Protein AF-0000000072573980 (afdb_homodimer)

Secondary structure (DSSP, 8-state):
--PPPEEEEE-STT-EEEEETTEEEEE-PPTTTS---S--HHHHHHHHHHHHHHHHHHHHHHHTT--EEEEEEEEEE-TTS-EEEEEEEEES--HHHHHHHHHHTT-SHHHHHHTS---EEEEE-----------/--PPPEEEEE-STT-EEEEETTEEEEE-PPTTTS--SS--HHHHHHHHHHHHHHHHHHHHHHHTT--EEEEEEEEEE-TTS-EEEEEEEEES--HHHHHHHHHHTT-SHHHHHHTS---EEEEE-----------

Organism: Streptomyces coelicolor (strain ATCC BAA-471 / A3(2) / M145) (NCBI:txid100226)

pLDDT: mean 91.99, std 15.95, range [23.5, 98.88]

InterPro domains:
  IPR003718 OsmC/Ohr conserved domain [PF02566] (34-120)
  IPR015946 K homology domain-like, alpha/beta [G3DSA:3.30.300.20] (3-125)
  IPR036102 OsmC/Ohr superfamily [SSF82784] (4-122)

Foldseek 3Di:
DDFADKDWDDDPQAWIWIDGPPDIDIEFDPPPNTPPPHHHPVVVLQVVLQVQLQVQLVVVCVVVVPFWPDKDWDWDQDDVRDIDIDIDTDGPGDPVSVVVSVVSSCPGPSNVCVVDDDDDDDDDDDPPPPPPPPD/DDFADKDWDDDPQAWIWIDGPPDIDIEFDPPPNTPPPDHHPVVVLQVVLQVQLQVQLVVVCVVVVPFWPDKDWDWDQDDVRDIDIDIDTDGPGDPVSVVVSVVSSCPGPSNVCVVDDDDDDDDDDDPPPPPPPPD

Solvent-accessible surface area (backbone atoms only — not comparable to full-atom values): 14284 Å² total; per-residue (Å²): 129,91,65,62,60,28,37,31,39,72,52,71,86,41,30,28,44,36,40,44,84,92,34,74,51,51,34,12,35,53,72,87,79,19,81,48,77,23,47,34,36,68,39,29,38,37,45,12,37,32,44,29,23,53,37,38,27,50,51,52,31,57,77,68,67,49,56,69,72,43,58,40,29,37,21,32,76,47,96,84,70,28,35,38,34,35,40,25,79,39,55,86,58,50,73,68,55,50,52,53,39,55,54,35,46,70,60,19,72,51,48,51,49,36,52,30,64,46,52,73,46,80,39,76,40,69,70,74,67,74,74,75,72,80,125,129,92,66,61,59,27,38,31,39,73,53,70,87,41,29,28,44,36,39,44,84,92,36,74,51,52,34,12,34,53,72,86,77,19,79,48,79,22,47,33,36,66,40,30,38,37,46,13,38,32,43,30,23,53,39,38,27,51,51,52,31,58,75,68,67,49,56,69,72,44,57,40,29,37,23,31,74,47,96,84,71,28,35,40,33,34,40,27,79,39,56,85,59,50,72,69,56,51,52,52,38,54,54,35,46,70,60,20,70,50,48,51,48,36,52,30,63,46,52,71,45,81,40,77,39,70,68,74,65,75,74,76,72,82,126

Nearest PDB structures (foldseek):
  2pn2-assembly1_A-2  TM=8.406E-01  e=1.452E-06  Psychrobacter arcticus 273-4
  1ml8-assembly1_A-2  TM=8.737E-01  e=2.602E-05  Escherichia coli
  2d7v-assembly1_B  TM=6.957E-01  e=1.693E-05  Vibrio cholerae O1 biovar El Tor str. N16961
  2onf-assembly1_B  TM=6.536E-01  e=1.914E-05  Thermoplasma acidophilum
  2pn2-assembly1_A-2  TM=8.408E-01  e=1.953E-06  Psychrobacter arcticus 273-4

Structure (mmCIF, N/CA/C/O backbone):
data_AF-0000000072573980-model_v1
#
loop_
_entity.id
_entity.type
_entity.pdbx_description
1 polymer 'OsmC family protein'
#
loop_
_atom_site.group_PDB
_atom_site.id
_atom_site.type_symbol
_atom_site.label_atom_id
_atom_site.label_alt_id
_atom_site.label_comp_id
_atom_site.label_asym_id
_atom_site.label_entity_id
_atom_site.label_seq_id
_atom_site.pdbx_PDB_ins_code
_atom_site.Cartn_x
_atom_site.Cartn_y
_atom_site.Cartn_z
_atom_site.occupancy
_atom_site.B_iso_or_equiv
_atom_site.auth_seq_id
_atom_site.auth_comp_id
_atom_site.auth_asym_id
_atom_site.auth_atom_id
_atom_site.pdbx_PDB_model_num
ATOM 1 N N . MET A 1 1 ? 6.5 0.725 14.859 1 50.34 1 MET A N 1
ATOM 2 C CA . MET A 1 1 ? 5.156 0.431 14.367 1 50.34 1 MET A CA 1
ATOM 3 C C . MET A 1 1 ? 5.023 -1.042 14 1 50.34 1 MET A C 1
ATOM 5 O O . MET A 1 1 ? 5.688 -1.518 13.078 1 50.34 1 MET A O 1
ATOM 9 N N . THR A 1 2 ? 4.746 -1.79 15.047 1 65.5 2 THR A N 1
ATOM 10 C CA . THR A 1 2 ? 4.664 -3.236 14.875 1 65.5 2 THR A CA 1
ATOM 11 C C . THR A 1 2 ? 3.625 -3.594 13.812 1 65.5 2 THR A C 1
ATOM 13 O O . THR A 1 2 ? 2.484 -3.133 13.875 1 65.5 2 THR A O 1
ATOM 16 N N . THR A 1 3 ? 4.078 -3.848 12.602 1 85 3 THR A N 1
ATOM 17 C CA . THR A 1 3 ? 3.186 -4.266 11.531 1 85 3 THR A CA 1
ATOM 18 C C . THR A 1 3 ? 2.934 -5.77 11.594 1 85 3 THR A C 1
ATOM 20 O O . THR A 1 3 ? 3.83 -6.543 11.938 1 85 3 THR A O 1
ATOM 23 N N . ARG A 1 4 ? 1.693 -6.102 11.531 1 94.62 4 ARG A N 1
ATOM 24 C CA . ARG A 1 4 ? 1.299 -7.504 11.516 1 94.62 4 ARG A CA 1
ATOM 25 C C . ARG A 1 4 ? 1.639 -8.156 10.18 1 94.62 4 ARG A C 1
ATOM 27 O O . ARG A 1 4 ? 1.854 -7.461 9.18 1 94.62 4 ARG A O 1
ATOM 34 N N . ILE A 1 5 ? 1.691 -9.531 10.242 1 97.5 5 ILE A N 1
ATOM 35 C CA . ILE A 1 5 ? 1.801 -10.289 8.992 1 97.5 5 ILE A CA 1
ATOM 36 C C . ILE A 1 5 ? 0.515 -10.141 8.188 1 97.5 5 ILE A C 1
ATOM 38 O O . ILE A 1 5 ? -0.584 -10.18 8.742 1 97.5 5 ILE A O 1
ATOM 42 N N . VAL A 1 6 ? 0.655 -9.953 6.914 1 98.69 6 VAL A N 1
ATOM 43 C CA . VAL A 1 6 ? -0.471 -9.867 5.988 1 98.69 6 VAL A CA 1
ATOM 44 C C . VAL A 1 6 ? -0.57 -11.148 5.168 1 98.69 6 VAL A C 1
ATOM 46 O O . VAL A 1 6 ? 0.409 -11.578 4.555 1 98.69 6 VAL A O 1
ATOM 49 N N . THR A 1 7 ? -1.782 -11.75 5.176 1 98.75 7 THR A N 1
ATOM 50 C CA . THR A 1 7 ? -1.976 -12.953 4.383 1 98.75 7 THR A CA 1
ATOM 51 C C . THR A 1 7 ? -2.975 -12.711 3.256 1 98.75 7 THR A C 1
ATOM 53 O O . THR A 1 7 ? -3.973 -12.008 3.447 1 98.75 7 THR A O 1
ATOM 56 N N . VAL A 1 8 ? -2.666 -13.273 2.123 1 98.62 8 VAL A N 1
ATOM 57 C CA . VAL A 1 8 ? -3.49 -13.086 0.934 1 98.62 8 VAL A CA 1
ATOM 58 C C . VAL A 1 8 ? -3.938 -14.438 0.394 1 98.62 8 VAL A C 1
ATOM 60 O O . VAL A 1 8 ? -3.104 -15.289 0.07 1 98.62 8 VAL A O 1
ATOM 63 N N . ALA A 1 9 ? -5.195 -14.609 0.297 1 97.44 9 ALA A N 1
ATOM 64 C CA . ALA A 1 9 ? -5.777 -15.82 -0.289 1 97.44 9 ALA A CA 1
ATOM 65 C C . ALA A 1 9 ? -6.418 -15.516 -1.641 1 97.44 9 ALA A C 1
ATOM 67 O O . ALA A 1 9 ? -6.934 -14.414 -1.86 1 97.44 9 ALA A O 1
ATOM 68 N N . GLU A 1 10 ? -6.41 -16.531 -2.428 1 95.06 10 GLU A N 1
ATOM 69 C CA . GLU A 1 10 ? -7.008 -16.375 -3.75 1 95.06 10 GLU A CA 1
ATOM 70 C C . GLU A 1 10 ? -8.523 -16.484 -3.689 1 95.06 10 GLU A C 1
ATOM 72 O O . GLU A 1 10 ? -9.07 -17.203 -2.85 1 95.06 10 GLU A O 1
ATOM 77 N N . GLY A 1 11 ? -9.148 -15.664 -4.508 1 92.06 11 GLY A N 1
ATOM 78 C CA . GLY A 1 11 ? -10.562 -15.812 -4.812 1 92.06 11 GLY A CA 1
ATOM 79 C C . GLY A 1 11 ? -10.82 -16.219 -6.254 1 92.06 11 GLY A C 1
ATOM 80 O O . GLY A 1 11 ? -10.07 -17 -6.832 1 92.06 11 GLY A O 1
ATOM 81 N N . VAL A 1 12 ? -11.977 -15.695 -6.688 1 91.31 12 VAL A N 1
ATOM 82 C CA . VAL A 1 12 ? -12.305 -15.969 -8.078 1 91.31 12 VAL A CA 1
ATOM 83 C C . VAL A 1 12 ? -11.531 -15.016 -8.992 1 91.31 12 VAL A C 1
ATOM 85 O O . VAL A 1 12 ? -11.414 -13.82 -8.695 1 91.31 12 VAL A O 1
ATOM 88 N N . ARG A 1 13 ? -10.938 -15.523 -10.133 1 93.31 13 ARG A N 1
ATOM 89 C CA . ARG A 1 13 ? -10.117 -14.75 -11.062 1 93.31 13 ARG A CA 1
ATOM 90 C C . ARG A 1 13 ? -8.969 -14.062 -10.328 1 93.31 13 ARG A C 1
ATOM 92 O O . ARG A 1 13 ? -8.102 -14.727 -9.75 1 93.31 13 ARG A O 1
ATOM 99 N N . LEU A 1 14 ? -9.031 -12.789 -10.25 1 97.25 14 LEU A N 1
ATOM 100 C CA . LEU A 1 14 ? -7.902 -12.094 -9.633 1 97.25 14 LEU A CA 1
ATOM 101 C C . LEU A 1 14 ? -8.312 -11.453 -8.312 1 97.25 14 LEU A C 1
ATOM 103 O O . LEU A 1 14 ? -7.543 -10.688 -7.727 1 97.25 14 LEU A O 1
ATOM 107 N N . THR A 1 15 ? -9.523 -11.812 -7.844 1 98.06 15 THR A N 1
ATOM 108 C CA . THR A 1 15 ? -9.938 -11.328 -6.535 1 98.06 15 THR A CA 1
ATOM 109 C C . THR A 1 15 ? -9.078 -11.938 -5.43 1 98.06 15 THR A C 1
ATOM 111 O O . THR A 1 15 ? -8.781 -13.141 -5.461 1 98.06 15 THR A O 1
ATOM 114 N N . ARG A 1 16 ? -8.656 -11.117 -4.512 1 98.69 16 ARG A N 1
ATOM 115 C CA . ARG A 1 16 ? -7.836 -11.586 -3.398 1 98.69 16 ARG A CA 1
ATOM 116 C C . ARG A 1 16 ? -8.43 -11.156 -2.062 1 98.69 16 ARG A C 1
ATOM 118 O O . ARG A 1 16 ? -8.875 -10.016 -1.914 1 98.69 16 ARG A O 1
ATOM 125 N N . SER A 1 17 ? -8.477 -12.062 -1.139 1 98.69 17 SER A N 1
ATOM 126 C CA . SER A 1 17 ? -8.852 -11.789 0.244 1 98.69 17 SER A CA 1
ATOM 127 C C . SER A 1 17 ? -7.621 -11.547 1.11 1 98.69 17 SER A C 1
ATOM 129 O O . SER A 1 17 ? -6.73 -12.391 1.188 1 98.69 17 SER A O 1
ATOM 131 N N . VAL A 1 18 ? -7.594 -10.391 1.765 1 98.88 18 VAL A N 1
ATOM 132 C CA . VAL A 1 18 ? -6.438 -9.977 2.551 1 98.88 18 VAL A CA 1
ATOM 133 C C . VAL A 1 18 ? -6.801 -9.945 4.031 1 98.88 18 VAL A C 1
ATOM 135 O O . VAL A 1 18 ? -7.805 -9.336 4.422 1 98.88 18 VAL A O 1
ATOM 138 N N . SER A 1 19 ? -6.008 -10.602 4.828 1 98.75 19 SER A N 1
ATOM 139 C CA . SER A 1 19 ? -6.207 -10.625 6.273 1 98.75 19 SER A CA 1
ATOM 140 C C . SER A 1 19 ? -5.027 -9.984 7.004 1 98.75 19 SER A C 1
ATOM 142 O O . SER A 1 19 ? -3.873 -10.32 6.742 1 98.75 19 SER A O 1
ATOM 144 N N . ILE A 1 20 ? -5.371 -9.078 7.883 1 98.31 20 ILE A N 1
ATOM 145 C CA . ILE A 1 20 ? -4.41 -8.352 8.703 1 98.31 20 ILE A CA 1
ATOM 146 C C . ILE A 1 20 ? -4.898 -8.312 10.148 1 98.31 20 ILE A C 1
ATOM 148 O O . ILE A 1 20 ? -5.656 -7.418 10.531 1 98.31 20 ILE A O 1
ATOM 152 N N . GLY A 1 21 ? -4.41 -9.297 10.953 1 96.62 2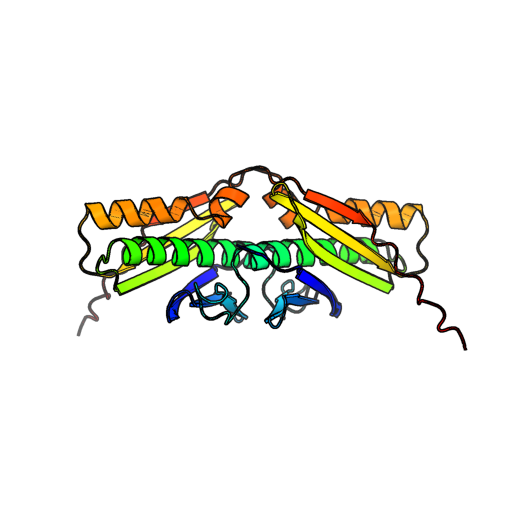1 GLY A N 1
ATOM 153 C CA . GLY A 1 21 ? -5.016 -9.414 12.273 1 96.62 21 GLY A CA 1
ATOM 154 C C . GLY A 1 21 ? -6.523 -9.555 12.227 1 96.62 21 GLY A C 1
ATOM 155 O O . GLY A 1 21 ? -7.047 -10.484 11.602 1 96.62 21 GLY A O 1
ATOM 156 N N . THR A 1 22 ? -7.234 -8.609 12.75 1 97.06 22 THR A N 1
ATOM 157 C CA . THR A 1 22 ? -8.688 -8.648 12.773 1 97.06 22 THR A CA 1
ATOM 158 C C . THR A 1 22 ? -9.273 -7.914 11.57 1 97.06 22 THR A C 1
ATOM 160 O O . THR A 1 22 ? -10.492 -7.887 11.383 1 97.06 22 THR A O 1
ATOM 163 N N . HIS A 1 23 ? -8.461 -7.258 10.766 1 98.5 23 HIS A N 1
ATOM 164 C CA . HIS A 1 23 ? -8.906 -6.496 9.609 1 98.5 23 HIS A CA 1
ATOM 165 C C . HIS A 1 23 ? -8.922 -7.359 8.352 1 98.5 23 HIS A C 1
ATOM 167 O O . HIS A 1 23 ? -8.062 -8.227 8.18 1 98.5 23 HIS A O 1
ATOM 173 N N . HIS A 1 24 ? -9.922 -7.078 7.516 1 98.56 24 HIS A N 1
ATOM 174 C CA . HIS A 1 24 ? -10.062 -7.785 6.25 1 98.56 24 HIS A CA 1
ATOM 175 C C . HIS A 1 24 ? -10.359 -6.816 5.109 1 98.56 24 HIS A C 1
ATOM 177 O O . HIS A 1 24 ? -11.133 -5.875 5.273 1 98.56 24 HIS A O 1
ATOM 183 N N . LEU A 1 25 ? -9.648 -7.023 4.035 1 98.56 25 LEU A N 1
ATOM 184 C CA . LEU A 1 25 ? -9.992 -6.266 2.84 1 98.56 25 LEU A CA 1
ATOM 185 C C . LEU A 1 25 ? -9.859 -7.129 1.591 1 98.56 25 LEU A C 1
ATOM 187 O O . LEU A 1 25 ? -9.383 -8.266 1.663 1 98.56 25 LEU A O 1
ATOM 191 N N . THR A 1 26 ? -10.469 -6.613 0.51 1 98.69 26 THR A N 1
ATOM 192 C CA . THR A 1 26 ? -10.422 -7.262 -0.794 1 98.69 26 THR A CA 1
ATOM 193 C C . THR A 1 26 ? -9.594 -6.441 -1.778 1 98.69 26 THR A C 1
ATOM 195 O O . THR A 1 26 ? -9.688 -5.215 -1.805 1 98.69 26 THR A O 1
ATOM 198 N N . ALA A 1 27 ? -8.789 -7.086 -2.521 1 98.69 27 ALA A N 1
ATOM 199 C CA . ALA A 1 27 ? -8.102 -6.473 -3.654 1 98.69 27 ALA A CA 1
ATOM 200 C C . ALA A 1 27 ? -8.516 -7.129 -4.969 1 98.69 27 ALA A C 1
ATOM 202 O O . ALA A 1 27 ? -8.883 -8.305 -4.996 1 98.69 27 ALA A O 1
ATOM 203 N N . ASP A 1 28 ? -8.508 -6.32 -6.047 1 98.31 28 ASP A N 1
ATOM 204 C CA . ASP A 1 28 ? -8.867 -6.875 -7.348 1 98.31 28 ASP A CA 1
ATOM 205 C C . ASP A 1 28 ? -8.398 -5.961 -8.477 1 98.31 28 ASP A C 1
ATOM 207 O O . ASP A 1 28 ? -7.887 -4.867 -8.234 1 98.31 28 ASP A O 1
ATOM 211 N N . GLU A 1 29 ? -8.484 -6.449 -9.641 1 97.5 29 GLU A N 1
ATOM 212 C CA . GLU A 1 29 ? -8.312 -5.652 -10.852 1 97.5 29 GLU A CA 1
ATOM 213 C C . GLU A 1 29 ? -9.656 -5.289 -11.477 1 97.5 29 GLU A C 1
ATOM 215 O O . GLU A 1 29 ? -10.648 -6 -11.281 1 97.5 29 GLU A O 1
ATOM 220 N N . PRO A 1 30 ? -9.695 -4.188 -12.195 1 96.69 30 PRO A N 1
ATOM 221 C CA . PRO A 1 30 ? -10.945 -3.842 -12.875 1 96.69 30 PRO A CA 1
ATOM 222 C C . PRO A 1 30 ? -11.305 -4.824 -13.992 1 96.69 30 PRO A C 1
ATOM 224 O O . PRO A 1 30 ? -10.469 -5.648 -14.383 1 96.69 30 PRO A O 1
ATOM 227 N N . GLU A 1 31 ? -12.562 -4.707 -14.422 1 94.94 31 GLU A N 1
ATOM 228 C CA . GLU A 1 31 ? -12.961 -5.426 -15.633 1 94.94 31 GLU A CA 1
ATOM 229 C C . GLU A 1 31 ? -12.211 -4.918 -16.859 1 94.94 31 GLU A C 1
ATOM 231 O O . GLU A 1 31 ? -11.93 -3.721 -16.969 1 94.94 31 GLU A O 1
ATOM 236 N N . PRO A 1 32 ? -11.812 -5.801 -17.766 1 94.75 32 PRO A N 1
ATOM 237 C CA . PRO A 1 32 ? -12.195 -7.215 -17.859 1 94.75 32 PRO A CA 1
ATOM 238 C C . PRO A 1 32 ? -11.172 -8.141 -17.219 1 94.75 32 PRO A C 1
ATOM 240 O O . PRO A 1 32 ? -11.367 -9.359 -17.188 1 94.75 32 PRO A O 1
ATOM 243 N N . ILE A 1 33 ? -10.125 -7.562 -16.703 1 94.06 33 ILE A N 1
ATOM 244 C CA . ILE A 1 33 ? -9.055 -8.391 -16.156 1 94.06 33 ILE A CA 1
ATOM 245 C C . ILE A 1 33 ? -9.516 -9.039 -14.852 1 94.06 33 ILE A C 1
ATOM 247 O O . ILE A 1 33 ? -9.312 -10.242 -14.648 1 94.06 33 ILE A O 1
ATOM 251 N N . GLY A 1 34 ? -10.117 -8.336 -14.031 1 95.88 34 GLY A 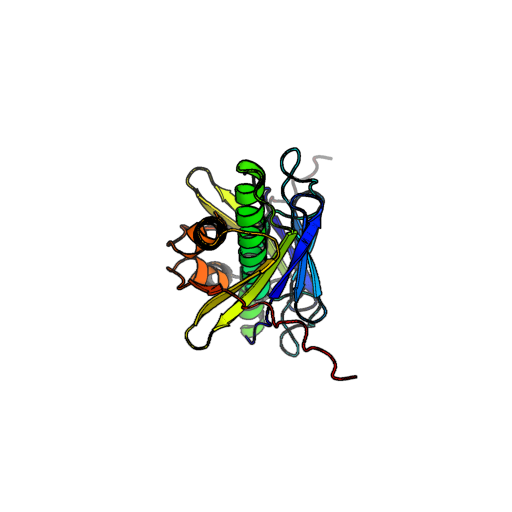N 1
ATOM 252 C CA . GLY A 1 34 ? -10.734 -8.812 -12.805 1 95.88 34 GLY A CA 1
ATOM 253 C C . GLY A 1 34 ? -12.211 -8.484 -12.711 1 95.88 34 GLY A C 1
ATOM 254 O O . GLY A 1 34 ? -12.867 -8.258 -13.734 1 95.88 34 GLY A O 1
ATOM 255 N N . ALA A 1 35 ? -12.797 -8.508 -11.5 1 97.12 35 ALA A N 1
ATOM 256 C CA . ALA A 1 35 ? -14.219 -8.258 -11.273 1 97.12 35 ALA A CA 1
ATOM 257 C C . ALA A 1 35 ? -14.445 -6.934 -10.555 1 97.12 35 ALA A C 1
ATOM 259 O O . ALA A 1 35 ? -15.57 -6.605 -10.18 1 97.12 35 ALA A O 1
ATOM 260 N N . ASP A 1 36 ? -13.422 -6.184 -10.242 1 97.12 36 ASP A N 1
ATOM 261 C CA . ASP A 1 36 ? -13.461 -4.895 -9.562 1 97.12 36 ASP A CA 1
ATOM 262 C C . ASP A 1 36 ? -14.133 -5.008 -8.203 1 97.12 36 ASP A C 1
ATOM 264 O O . ASP A 1 36 ? -14.914 -4.137 -7.812 1 97.12 36 ASP A O 1
ATOM 268 N N . GLU A 1 37 ? -13.82 -6 -7.492 1 97.75 37 GLU A N 1
ATOM 269 C CA . GLU A 1 37 ? -14.414 -6.25 -6.184 1 97.75 37 GLU A CA 1
ATOM 270 C C . GLU A 1 37 ? -13.664 -5.496 -5.086 1 97.75 37 GLU A C 1
ATOM 272 O O . GLU A 1 37 ? -14.109 -5.469 -3.936 1 97.75 37 GLU A O 1
ATOM 277 N N . GLY A 1 38 ? -12.602 -4.922 -5.406 1 98.19 38 GLY A N 1
ATOM 278 C CA . GLY A 1 38 ? -11.766 -4.133 -4.512 1 98.19 38 GLY A CA 1
ATOM 279 C C . GLY A 1 38 ? -10.742 -3.287 -5.242 1 98.19 38 GLY A C 1
ATOM 280 O O . GLY A 1 38 ? -10.656 -3.328 -6.469 1 98.19 38 GLY A O 1
ATOM 281 N N . PRO A 1 39 ? -10.008 -2.467 -4.484 1 98.62 39 PRO A N 1
ATOM 282 C CA . PRO A 1 39 ? -8.945 -1.682 -5.109 1 98.62 39 PRO A CA 1
ATOM 283 C C . PRO A 1 39 ? -7.859 -2.555 -5.738 1 98.62 39 PRO A C 1
ATOM 285 O O . PRO A 1 39 ? -7.652 -3.693 -5.309 1 98.62 39 PRO A O 1
ATOM 288 N N . THR A 1 40 ? -7.227 -2.033 -6.715 1 98.44 40 THR A N 1
ATOM 289 C CA . THR A 1 40 ? -6.035 -2.682 -7.25 1 98.44 40 THR A CA 1
ATOM 290 C C . THR A 1 40 ? -4.887 -2.611 -6.25 1 98.44 40 THR A C 1
ATOM 292 O O . THR A 1 40 ? -4.883 -1.756 -5.359 1 98.44 40 THR A O 1
ATOM 295 N N . PRO A 1 41 ? -3.891 -3.502 -6.426 1 98.62 41 PRO A N 1
ATOM 296 C CA . PRO A 1 41 ? -2.713 -3.398 -5.562 1 98.62 41 PRO A CA 1
ATOM 297 C C . PRO A 1 41 ? -2.055 -2.021 -5.621 1 98.62 41 PRO A C 1
ATOM 299 O O . PRO A 1 41 ? -1.607 -1.502 -4.598 1 98.62 41 PRO A O 1
ATOM 302 N N . GLY A 1 42 ? -1.992 -1.398 -6.816 1 98.19 42 GLY A N 1
ATOM 303 C CA . GLY A 1 42 ? -1.471 -0.046 -6.934 1 98.19 42 GLY A CA 1
ATOM 304 C C . GLY A 1 42 ? -2.252 0.968 -6.121 1 98.19 42 GLY A C 1
ATOM 305 O O . GLY A 1 42 ? -1.664 1.84 -5.477 1 98.19 42 GLY A O 1
ATOM 306 N N . GLU A 1 43 ? -3.543 0.855 -6.152 1 98.69 43 GLU A N 1
ATOM 307 C CA . GLU A 1 43 ? -4.402 1.756 -5.391 1 98.69 43 GLU A CA 1
ATOM 308 C C . GLU A 1 43 ? -4.215 1.553 -3.889 1 98.69 43 GLU A C 1
ATOM 310 O O . GLU A 1 43 ? -4.324 2.502 -3.109 1 98.69 43 GLU A O 1
ATOM 315 N N . LEU A 1 44 ? -3.904 0.351 -3.477 1 98.88 44 LEU A N 1
ATOM 316 C CA . LEU A 1 44 ? -3.596 0.104 -2.072 1 98.88 44 LEU A CA 1
ATOM 317 C C . LEU A 1 44 ? -2.305 0.809 -1.668 1 98.88 44 LEU A C 1
ATOM 319 O O . LEU A 1 44 ? -2.18 1.286 -0.538 1 98.88 44 LEU A O 1
ATOM 323 N N . VAL A 1 45 ? -1.301 0.847 -2.572 1 98.75 45 VAL A N 1
ATOM 324 C CA . VAL A 1 45 ? -0.085 1.605 -2.297 1 98.75 45 VAL A CA 1
ATOM 325 C C . VAL A 1 45 ? -0.427 3.082 -2.117 1 98.75 45 VAL A C 1
ATOM 327 O O . VAL A 1 45 ? 0.047 3.725 -1.177 1 98.75 45 VAL A O 1
ATOM 330 N N . LEU A 1 46 ? -1.273 3.594 -3.006 1 98.69 46 LEU A N 1
ATOM 331 C CA . LEU A 1 46 ? -1.683 4.988 -2.908 1 98.69 46 LEU A CA 1
ATOM 332 C C . LEU A 1 46 ? -2.449 5.242 -1.613 1 98.69 46 LEU A C 1
ATOM 334 O O . LEU A 1 46 ? -2.264 6.277 -0.968 1 98.69 46 LEU A O 1
ATOM 338 N N . ALA A 1 47 ? -3.311 4.32 -1.237 1 98.88 47 ALA A N 1
ATOM 339 C CA . ALA A 1 47 ? -4.051 4.422 0.018 1 98.88 47 ALA A CA 1
ATOM 340 C C . ALA A 1 47 ? -3.102 4.473 1.212 1 98.88 47 ALA A C 1
ATOM 342 O O . ALA A 1 47 ? -3.309 5.254 2.143 1 98.88 47 ALA A O 1
ATOM 343 N N . ALA A 1 48 ? -2.09 3.625 1.162 1 98.81 48 ALA A N 1
ATOM 344 C CA . ALA A 1 48 ? -1.086 3.602 2.223 1 98.81 48 ALA A CA 1
ATOM 345 C C . ALA A 1 48 ? -0.379 4.949 2.342 1 98.81 48 ALA A C 1
ATOM 347 O O . ALA A 1 48 ? -0.288 5.516 3.432 1 98.81 48 ALA A O 1
ATOM 348 N N . LEU A 1 49 ? 0.039 5.477 1.217 1 98.75 49 LEU A N 1
ATOM 349 C CA . LEU A 1 49 ? 0.763 6.742 1.204 1 98.75 49 LEU A CA 1
ATOM 350 C C . LEU A 1 49 ? -0.132 7.883 1.677 1 98.75 49 LEU A C 1
ATOM 352 O O . LEU A 1 49 ? 0.282 8.703 2.502 1 98.75 49 LEU A O 1
ATOM 356 N N . GLY A 1 50 ? -1.326 7.922 1.147 1 98.75 50 GLY A N 1
ATOM 357 C CA . GLY A 1 50 ? -2.25 8.969 1.545 1 98.75 50 GLY A CA 1
ATOM 358 C C . GLY A 1 50 ? -2.568 8.953 3.029 1 98.75 50 GLY A C 1
ATOM 359 O O . GLY A 1 50 ? -2.578 10.008 3.678 1 98.75 50 GLY A O 1
ATOM 360 N N . SER A 1 51 ? -2.85 7.82 3.543 1 98.81 51 SER A N 1
ATOM 361 C CA . SER A 1 51 ? -3.186 7.691 4.957 1 98.81 51 SER A CA 1
ATOM 362 C C . SER A 1 51 ? -1.999 8.047 5.844 1 98.81 51 SER A C 1
ATOM 364 O O . SER A 1 51 ? -2.152 8.773 6.832 1 98.81 51 SER A O 1
ATOM 366 N N . CYS A 1 52 ? -0.872 7.543 5.48 1 98.69 52 CYS A N 1
ATOM 367 C CA . CYS A 1 52 ? 0.349 7.844 6.223 1 98.69 52 CYS A CA 1
ATOM 368 C C . CYS A 1 52 ? 0.604 9.344 6.262 1 98.69 52 CYS A C 1
ATOM 370 O O . CYS A 1 52 ? 0.937 9.898 7.312 1 98.69 52 CYS A O 1
ATOM 372 N N . THR A 1 53 ? 0.484 10 5.078 1 98.62 53 THR A N 1
ATOM 373 C CA . THR A 1 53 ? 0.668 11.445 4.965 1 98.62 53 THR A CA 1
ATOM 374 C C . THR A 1 53 ? -0.291 12.188 5.895 1 98.62 53 THR A C 1
ATOM 376 O O . THR A 1 53 ? 0.127 13.047 6.668 1 98.62 53 THR A O 1
ATOM 379 N N . SER A 1 54 ? -1.522 11.82 5.82 1 98.62 54 SER A N 1
ATOM 380 C CA . SER A 1 54 ? -2.561 12.461 6.625 1 98.62 54 SER A CA 1
ATOM 381 C C . SER A 1 54 ? -2.268 12.32 8.117 1 98.62 54 SER A C 1
ATOM 383 O O . SER A 1 54 ? -2.354 13.297 8.867 1 98.62 54 SER A O 1
ATOM 385 N N . MET A 1 55 ? -1.884 11.148 8.492 1 98.5 55 MET A N 1
ATOM 386 C CA . MET A 1 55 ? -1.635 10.859 9.898 1 98.5 55 MET A CA 1
ATOM 387 C C . MET A 1 55 ? -0.416 11.617 10.406 1 98.5 55 MET A C 1
ATOM 389 O O . MET A 1 55 ? -0.424 12.141 11.523 1 98.5 55 MET A O 1
ATOM 393 N N . ALA A 1 56 ? 0.61 11.633 9.594 1 98.06 56 ALA A N 1
ATOM 394 C CA . ALA A 1 56 ? 1.839 12.312 9.984 1 98.06 56 ALA A CA 1
ATOM 395 C C . ALA A 1 56 ? 1.592 13.805 10.203 1 98.06 56 ALA A C 1
ATOM 397 O O . ALA A 1 56 ? 2.068 14.383 11.18 1 98.06 56 ALA A O 1
ATOM 398 N N . VAL A 1 57 ? 0.875 14.43 9.312 1 98.44 57 VAL A N 1
ATOM 399 C CA . VAL A 1 57 ? 0.569 15.852 9.414 1 98.44 57 VAL A CA 1
ATOM 400 C C . VAL A 1 57 ? -0.262 16.109 10.664 1 98.44 57 VAL A C 1
ATOM 402 O O . VAL A 1 57 ? 0.04 17.031 11.438 1 98.44 57 VAL A O 1
ATOM 405 N N . ARG A 1 58 ? -1.285 15.328 10.883 1 98.25 58 ARG A N 1
ATOM 406 C CA . ARG A 1 58 ? -2.125 15.477 12.062 1 98.25 58 ARG A CA 1
ATOM 407 C C . ARG A 1 58 ? -1.309 15.297 13.344 1 98.25 58 ARG A C 1
ATOM 409 O O . ARG A 1 58 ? -1.459 16.062 14.289 1 98.25 58 ARG A O 1
ATOM 416 N N . ALA A 1 59 ? -0.452 14.258 13.32 1 97.62 59 ALA A N 1
ATOM 417 C CA . ALA A 1 59 ? 0.371 13.992 14.5 1 97.62 59 ALA A CA 1
ATOM 418 C C . ALA A 1 59 ? 1.257 15.195 14.828 1 97.62 59 ALA A C 1
ATOM 420 O O . ALA A 1 59 ? 1.421 15.547 16 1 97.62 59 ALA A O 1
ATOM 421 N N . LEU A 1 60 ? 1.851 15.789 13.805 1 98.31 60 LEU A N 1
ATOM 422 C CA . LEU A 1 60 ? 2.695 16.969 14.016 1 98.31 60 LEU A CA 1
ATOM 423 C C . LEU A 1 60 ? 1.885 18.125 14.578 1 98.31 60 LEU A C 1
ATOM 425 O O . LEU A 1 60 ? 2.322 18.797 15.516 1 98.31 60 LEU A O 1
ATOM 429 N N . ALA A 1 61 ? 0.723 18.391 13.969 1 98.38 61 ALA A N 1
ATOM 430 C CA . ALA A 1 61 ? -0.141 19.469 14.438 1 98.38 61 ALA A CA 1
ATOM 431 C C . ALA A 1 61 ? -0.518 19.266 15.906 1 98.38 61 ALA A C 1
ATOM 433 O O . ALA A 1 61 ? -0.491 20.203 16.703 1 98.38 61 ALA A O 1
ATOM 434 N N . ASP A 1 62 ? -0.866 18.062 16.234 1 97.31 62 ASP A N 1
ATOM 435 C CA . ASP A 1 62 ? -1.268 17.734 17.609 1 97.31 62 ASP A CA 1
ATOM 436 C C . ASP A 1 62 ? -0.109 17.938 18.578 1 97.31 62 ASP A C 1
ATOM 438 O O . ASP A 1 62 ? -0.297 18.469 19.672 1 97.31 62 ASP A O 1
ATOM 442 N N . ARG A 1 63 ? 1.012 17.453 18.172 1 97.56 63 ARG A N 1
ATOM 443 C CA . ARG A 1 63 ? 2.201 17.562 19.016 1 97.56 63 ARG A CA 1
ATOM 444 C C . ARG A 1 63 ? 2.484 19.016 19.375 1 97.56 63 ARG A C 1
ATOM 446 O O . ARG A 1 63 ? 2.908 19.312 20.5 1 97.56 63 ARG A O 1
ATOM 453 N N . HIS A 1 64 ? 2.199 19.906 18.469 1 98.25 64 HIS A N 1
ATOM 454 C CA . HIS A 1 64 ? 2.504 21.312 18.672 1 98.25 64 HIS A CA 1
ATOM 455 C C . HIS A 1 64 ? 1.25 22.109 19.031 1 98.25 64 HIS A C 1
ATOM 457 O O . HIS A 1 64 ? 1.299 23.328 19.172 1 98.25 64 HIS A O 1
ATOM 463 N N . GLU A 1 65 ? 0.087 21.406 19.094 1 98.31 65 GLU A N 1
ATOM 464 C CA . GLU A 1 65 ? -1.206 21.984 19.422 1 98.31 65 GLU A CA 1
ATOM 465 C C . GLU A 1 65 ? -1.571 23.109 18.453 1 98.31 65 GLU A C 1
ATOM 467 O O . GLU A 1 65 ? -1.994 24.188 18.875 1 98.31 65 GLU A O 1
ATOM 472 N N . TRP A 1 66 ? -1.259 22.969 17.203 1 98.5 66 TRP A N 1
ATOM 473 C CA . TRP A 1 66 ? -1.627 23.922 16.156 1 98.5 66 TRP A CA 1
ATOM 474 C C . TRP A 1 66 ? -3.072 23.719 15.719 1 98.5 66 TRP A C 1
ATOM 476 O O . TRP A 1 66 ? -3.578 22.594 15.734 1 98.5 66 TRP A O 1
ATOM 486 N N . PRO A 1 67 ? -3.766 24.781 15.344 1 98.12 67 PRO A N 1
ATOM 487 C CA . PRO A 1 67 ? -5.199 24.688 15.062 1 98.12 67 PRO A CA 1
ATOM 488 C C . PRO A 1 67 ? -5.492 24.172 13.656 1 98.12 67 PRO A C 1
ATOM 490 O O . PRO A 1 67 ? -6.16 24.844 12.867 1 98.12 67 PRO A O 1
ATOM 493 N N . LEU A 1 68 ? -5.055 22.984 13.383 1 97.75 68 LEU A N 1
ATOM 494 C CA . LEU A 1 68 ? -5.445 22.281 12.172 1 97.75 68 LEU A CA 1
ATOM 495 C C . LEU A 1 68 ? -6.859 21.719 12.305 1 97.75 68 LEU A C 1
ATOM 497 O O . LEU A 1 68 ? -7.109 20.844 13.141 1 97.75 68 LEU A O 1
ATOM 501 N N . GLU A 1 69 ? -7.703 22.234 11.516 1 97.06 69 GLU A N 1
ATOM 502 C CA . GLU A 1 69 ? -9.094 21.781 11.57 1 97.06 69 GLU A CA 1
ATOM 503 C C . GLU A 1 69 ? -9.297 20.516 10.742 1 97.06 69 GLU A C 1
ATOM 505 O O . GLU A 1 69 ? -10.047 19.609 11.133 1 97.06 69 GLU A O 1
ATOM 510 N N . ARG A 1 70 ? -8.617 20.578 9.562 1 96 70 ARG A N 1
ATOM 511 C CA . ARG A 1 70 ? -8.812 19.438 8.672 1 96 70 ARG A CA 1
ATOM 512 C C . ARG A 1 70 ? -7.652 19.297 7.699 1 96 70 ARG A C 1
ATOM 514 O O . ARG A 1 70 ? -7.094 20.297 7.238 1 96 70 ARG A O 1
ATOM 521 N N . ILE A 1 71 ? -7.363 18.109 7.402 1 97.38 71 ILE A N 1
ATOM 522 C CA . ILE A 1 71 ? -6.438 17.781 6.32 1 97.38 71 ILE A CA 1
ATOM 523 C C . ILE A 1 71 ? -7.113 16.844 5.324 1 97.38 71 ILE A C 1
ATOM 525 O O . ILE A 1 71 ? -7.754 15.875 5.715 1 97.38 71 ILE A O 1
ATOM 529 N N . ASP A 1 72 ? -6.992 17.109 4.125 1 96.5 72 ASP A N 1
ATOM 530 C CA . ASP A 1 72 ? -7.441 16.266 3.021 1 96.5 72 ASP A CA 1
ATOM 531 C C . ASP A 1 72 ? -6.277 15.875 2.117 1 96.5 72 ASP A C 1
ATOM 533 O O . ASP A 1 72 ? -5.438 16.703 1.774 1 96.5 72 ASP A O 1
ATOM 537 N N . VAL A 1 73 ? -6.254 14.664 1.765 1 98.44 73 VAL A N 1
ATOM 538 C CA . VAL A 1 73 ? -5.172 14.188 0.909 1 98.44 73 VAL A CA 1
ATOM 539 C C . VAL A 1 73 ? -5.75 13.445 -0.292 1 98.44 73 VAL A C 1
ATOM 541 O O . VAL A 1 73 ? -6.672 12.641 -0.144 1 98.44 73 VAL A O 1
ATOM 544 N N . ALA A 1 74 ? -5.328 13.727 -1.444 1 98.44 74 ALA A N 1
ATOM 545 C CA . ALA A 1 74 ? -5.586 12.969 -2.664 1 98.44 74 ALA A CA 1
ATOM 546 C C . ALA A 1 74 ? -4.281 12.492 -3.299 1 98.44 74 ALA A C 1
ATOM 548 O O . ALA A 1 74 ? -3.324 13.258 -3.418 1 98.44 74 ALA A O 1
ATOM 549 N N . VAL A 1 75 ? -4.23 11.273 -3.656 1 98.31 75 VAL A N 1
ATOM 550 C CA . VAL A 1 75 ? -3.014 10.695 -4.219 1 98.31 75 VAL A CA 1
ATOM 551 C C . VAL A 1 75 ? -3.34 9.969 -5.52 1 98.31 75 VAL A C 1
ATOM 553 O O . VAL A 1 75 ? -4.355 9.273 -5.609 1 98.31 75 VAL A O 1
ATOM 556 N N . ARG A 1 76 ? -2.473 10.062 -6.496 1 97.56 76 ARG A N 1
ATOM 557 C CA . ARG A 1 76 ? -2.643 9.398 -7.785 1 97.56 76 ARG A CA 1
ATOM 558 C C . ARG A 1 76 ? -1.294 9.125 -8.438 1 97.56 76 ARG A C 1
ATOM 560 O O . ARG A 1 76 ? -0.295 9.766 -8.109 1 97.56 76 ARG A O 1
ATOM 567 N N . PHE A 1 77 ? -1.334 8.172 -9.305 1 96.88 77 PHE A N 1
ATOM 568 C CA . PHE A 1 77 ? -0.199 8.055 -10.211 1 96.88 77 PHE A CA 1
ATOM 569 C C . PHE A 1 77 ? -0.269 9.117 -11.305 1 96.88 77 PHE A C 1
ATOM 571 O O . PHE A 1 77 ? -1.334 9.352 -11.875 1 96.88 77 PHE A O 1
ATOM 578 N N . GLY A 1 78 ? 0.847 9.719 -11.586 1 92.88 78 GLY A N 1
ATOM 579 C CA . GLY A 1 78 ? 0.938 10.734 -12.625 1 92.88 78 GLY A CA 1
ATOM 580 C C . GLY A 1 78 ? 1.387 10.172 -13.969 1 92.88 78 GLY A C 1
ATOM 581 O O . GLY A 1 78 ? 1.479 8.953 -14.133 1 92.88 78 GLY A O 1
ATOM 582 N N . LYS A 1 79 ? 1.61 11.055 -14.977 1 85.19 79 LYS A N 1
ATOM 583 C CA . LYS A 1 79 ? 1.869 10.703 -16.375 1 85.19 79 LYS A CA 1
ATOM 584 C C . LYS A 1 79 ? 3.221 10.008 -16.516 1 85.19 79 LYS A C 1
ATOM 586 O O . LYS A 1 79 ? 3.395 9.156 -17.391 1 85.19 79 LYS A O 1
ATOM 591 N N . GLN A 1 80 ? 4.199 10.273 -15.742 1 85.56 80 GLN A N 1
ATOM 592 C CA . GLN A 1 80 ? 5.531 9.695 -15.906 1 85.56 80 GLN A CA 1
ATOM 593 C C . GLN A 1 80 ? 5.832 8.688 -14.797 1 85.56 80 GLN A C 1
ATOM 595 O O . GLN A 1 80 ? 6.996 8.422 -14.492 1 85.56 80 GLN A O 1
ATOM 600 N N . GLY A 1 81 ? 4.801 8.164 -14.188 1 87.38 81 GLY A N 1
ATOM 601 C CA . GLY A 1 81 ? 4.988 7.156 -13.156 1 87.38 81 GLY A CA 1
ATOM 602 C C . GLY A 1 81 ? 5.25 7.746 -11.789 1 87.38 81 GLY A C 1
ATOM 603 O O . GLY A 1 81 ? 5.473 7.012 -10.82 1 87.38 81 GLY A O 1
ATOM 604 N N . GLU A 1 82 ? 5.285 9.031 -11.789 1 95.25 82 GLU A N 1
ATOM 605 C CA . GLU A 1 82 ? 5.438 9.656 -10.477 1 95.25 82 GLU A CA 1
ATOM 606 C C . GLU A 1 82 ? 4.172 9.508 -9.641 1 95.25 82 GLU A C 1
ATOM 608 O O . GLU A 1 82 ? 3.098 9.219 -10.18 1 95.25 82 GLU A O 1
ATOM 613 N N . ILE A 1 83 ? 4.281 9.656 -8.383 1 97.5 83 ILE A N 1
ATOM 614 C CA . ILE A 1 83 ? 3.139 9.727 -7.48 1 97.5 83 ILE A CA 1
ATOM 615 C C . ILE A 1 83 ? 2.898 11.172 -7.062 1 97.5 83 ILE A C 1
ATOM 617 O O . ILE A 1 83 ? 3.82 11.852 -6.602 1 97.5 83 ILE A O 1
ATOM 621 N N . VAL A 1 84 ? 1.672 11.586 -7.27 1 96.88 84 VAL A N 1
ATOM 622 C CA . VAL A 1 84 ? 1.312 12.953 -6.91 1 96.88 84 VAL A CA 1
ATOM 623 C C . VAL A 1 84 ? 0.397 12.945 -5.688 1 96.88 84 VAL A C 1
ATOM 625 O O . VAL A 1 84 ? -0.63 12.266 -5.68 1 96.88 84 VAL A O 1
ATOM 628 N N . LYS A 1 85 ? 0.75 13.609 -4.688 1 96.94 85 LYS A N 1
ATOM 629 C CA . LYS A 1 85 ? -0.102 13.797 -3.518 1 96.94 85 LYS A CA 1
ATOM 630 C C . LYS A 1 85 ? -0.524 15.258 -3.367 1 96.94 85 LYS A C 1
ATOM 632 O O . LYS A 1 85 ? 0.323 16.141 -3.238 1 96.94 85 LYS A O 1
ATOM 637 N N . ASN A 1 86 ? -1.77 15.516 -3.387 1 97.69 86 ASN A N 1
ATOM 638 C CA . ASN A 1 86 ? -2.355 16.812 -3.057 1 97.69 86 ASN A CA 1
ATOM 639 C C . ASN A 1 86 ? -2.766 16.875 -1.588 1 97.69 86 ASN A C 1
ATOM 641 O O . ASN A 1 86 ? -3.479 16 -1.096 1 97.69 86 ASN A O 1
ATOM 645 N N . VAL A 1 87 ? -2.293 17.953 -0.939 1 98.19 87 VAL A N 1
ATOM 646 C CA . VAL A 1 87 ? -2.545 18.078 0.492 1 98.19 87 VAL A CA 1
ATOM 647 C C . VAL A 1 87 ? -3.246 19.406 0.773 1 98.19 87 VAL A C 1
ATOM 649 O O . VAL A 1 87 ? -2.699 20.484 0.496 1 98.19 87 VAL A O 1
ATOM 652 N N . GLY A 1 88 ? -4.41 19.25 1.337 1 97.25 88 GLY A N 1
ATOM 653 C CA . GLY A 1 88 ? -5.16 20.422 1.775 1 97.25 88 GLY A CA 1
ATOM 654 C C . GLY A 1 88 ? -5.195 20.562 3.285 1 97.25 88 GLY A C 1
ATOM 655 O O . GLY A 1 88 ? -5.52 19.625 4.004 1 97.25 88 GLY A O 1
ATOM 656 N N . LEU A 1 89 ? -4.922 21.828 3.715 1 97.12 89 LEU A N 1
ATOM 657 C CA . LEU A 1 89 ? -4.949 22.141 5.137 1 97.12 89 LEU A CA 1
ATOM 658 C C . LEU A 1 89 ? -5.988 23.219 5.434 1 97.12 89 LEU A C 1
ATOM 660 O O . LEU A 1 89 ? -5.961 24.297 4.832 1 97.12 89 LEU A O 1
ATOM 664 N N . THR A 1 90 ? -6.879 22.922 6.352 1 96.31 90 THR A N 1
ATOM 665 C CA . THR A 1 90 ? -7.879 23.875 6.797 1 96.31 90 THR A CA 1
ATOM 666 C C . THR A 1 90 ? -7.699 24.203 8.281 1 96.31 90 THR A C 1
ATOM 668 O O . THR A 1 90 ? -7.543 23.297 9.102 1 96.31 90 THR A O 1
ATOM 671 N N . GLY A 1 91 ? -7.723 25.438 8.594 1 96.94 91 GLY A N 1
ATOM 672 C CA . GLY A 1 91 ? -7.59 25.922 9.953 1 96.94 91 GLY A CA 1
ATOM 673 C C . GLY A 1 91 ? -6.898 27.266 10.047 1 96.94 91 GLY A C 1
ATOM 674 O O . GLY A 1 91 ? -6.391 27.781 9.047 1 96.94 91 GLY A O 1
ATOM 675 N N . ASP A 1 92 ? -6.93 27.969 11.195 1 97.81 92 ASP A N 1
ATOM 676 C CA . ASP A 1 92 ? -6.281 29.25 11.445 1 97.81 92 ASP A CA 1
ATOM 677 C C . ASP A 1 92 ? -4.789 29.078 11.703 1 97.81 92 ASP A C 1
ATOM 679 O O . ASP A 1 92 ? -4.312 29.312 12.812 1 97.81 92 ASP A O 1
ATOM 683 N N . LEU A 1 93 ? -4.133 28.656 10.594 1 98 93 LEU A N 1
ATOM 684 C CA . LEU A 1 93 ? -2.715 28.312 10.68 1 98 93 LEU A CA 1
ATOM 685 C C . LEU A 1 93 ? -1.85 29.484 10.203 1 98 93 LEU A C 1
ATOM 687 O O . LEU A 1 93 ? -2.156 30.109 9.188 1 98 93 LEU A O 1
ATOM 691 N N . GLU A 1 94 ? -0.82 29.719 10.93 1 98 94 GLU A N 1
ATOM 692 C CA . GLU A 1 94 ? 0.183 30.672 10.461 1 98 94 GLU A CA 1
ATOM 693 C C . GLU A 1 94 ? 0.952 30.125 9.266 1 98 94 GLU A C 1
ATOM 695 O O . GLU A 1 94 ? 1.092 28.906 9.109 1 98 94 GLU A O 1
ATOM 700 N N . PRO A 1 95 ? 1.457 31.047 8.484 1 97.12 95 PRO A N 1
ATOM 701 C CA . PRO A 1 95 ? 2.207 30.609 7.312 1 97.12 95 PRO A CA 1
ATOM 702 C C . PRO A 1 95 ? 3.344 29.641 7.668 1 97.12 95 PRO A C 1
ATOM 704 O O . PRO A 1 95 ? 3.553 28.641 6.98 1 97.12 95 PRO A O 1
ATOM 707 N N . ALA A 1 96 ? 4.008 29.875 8.75 1 98.12 96 ALA A N 1
ATOM 708 C CA . ALA A 1 96 ? 5.113 29.031 9.164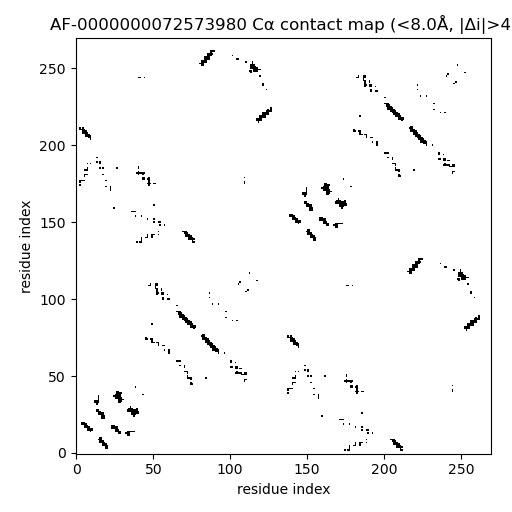 1 98.12 96 ALA A CA 1
ATOM 709 C C . ALA A 1 96 ? 4.613 27.641 9.578 1 98.12 96 ALA A C 1
ATOM 711 O O . ALA A 1 96 ? 5.266 26.641 9.312 1 98.12 96 ALA A O 1
ATOM 712 N N . GLN A 1 97 ? 3.504 27.625 10.273 1 98.12 97 GLN A N 1
ATOM 713 C CA . GLN A 1 97 ? 2.885 26.359 10.664 1 98.12 97 GLN A CA 1
ATOM 714 C C . GLN A 1 97 ? 2.49 25.547 9.438 1 98.12 97 GLN A C 1
ATOM 716 O O . GLN A 1 97 ? 2.766 24.344 9.375 1 98.12 97 GLN A O 1
ATOM 721 N N . ARG A 1 98 ? 1.882 26.172 8.445 1 97.25 98 ARG A N 1
ATOM 722 C CA . ARG A 1 98 ? 1.474 25.5 7.219 1 97.25 98 ARG A CA 1
ATOM 723 C C . ARG A 1 98 ? 2.676 24.891 6.496 1 97.25 98 ARG A C 1
ATOM 725 O O . ARG A 1 98 ? 2.605 23.766 5.992 1 97.25 98 ARG A O 1
ATOM 732 N N . GLU A 1 99 ? 3.725 25.641 6.473 1 97.25 99 GLU A N 1
ATOM 733 C CA . GLU A 1 99 ? 4.941 25.172 5.82 1 97.25 99 GLU A CA 1
ATOM 734 C C . GLU A 1 99 ? 5.492 23.922 6.512 1 97.25 99 GLU A C 1
ATOM 736 O O . GLU A 1 99 ? 5.891 22.969 5.852 1 97.25 99 GLU A O 1
ATOM 741 N N . GLN A 1 100 ? 5.523 23.969 7.805 1 98.06 100 GLN A N 1
ATOM 742 C CA . GLN A 1 100 ? 6.047 22.828 8.562 1 98.06 100 GLN A CA 1
ATOM 743 C C . GLN A 1 100 ? 5.156 21.594 8.398 1 98.06 100 GLN A C 1
ATOM 745 O O . GLN A 1 100 ? 5.652 20.484 8.297 1 98.06 100 GLN A O 1
ATOM 750 N N . LEU A 1 101 ? 3.855 21.828 8.367 1 98.12 101 LEU A N 1
ATOM 751 C CA . LEU A 1 101 ? 2.924 20.719 8.18 1 98.12 101 LEU A CA 1
ATOM 752 C C . LEU A 1 101 ? 3.078 20.109 6.793 1 98.12 101 LEU A C 1
ATOM 754 O O . LEU A 1 101 ? 3.045 18.891 6.641 1 98.12 101 LEU A O 1
ATOM 758 N N . LEU A 1 102 ? 3.291 20.922 5.785 1 96.94 102 LEU A N 1
ATOM 759 C CA . LEU A 1 102 ? 3.508 20.422 4.434 1 96.94 102 LEU A CA 1
ATOM 760 C C . LEU A 1 102 ? 4.832 19.656 4.344 1 96.94 102 LEU A C 1
ATOM 762 O O . LEU A 1 102 ? 4.938 18.672 3.613 1 96.94 102 LEU A O 1
ATOM 766 N N . ALA A 1 103 ? 5.824 20.109 5.051 1 97.06 103 ALA A N 1
ATOM 767 C CA . ALA A 1 103 ? 7.094 19.391 5.09 1 97.06 103 ALA A CA 1
ATOM 768 C C . ALA A 1 103 ? 6.91 18 5.695 1 97.06 103 ALA A C 1
ATOM 770 O O . ALA A 1 103 ? 7.512 17.031 5.227 1 97.06 103 ALA A O 1
ATOM 771 N N . ALA A 1 104 ? 6.078 17.875 6.73 1 97.5 104 ALA A N 1
ATOM 772 C CA . ALA A 1 104 ? 5.785 16.594 7.363 1 97.5 104 ALA A CA 1
ATOM 773 C C . ALA A 1 104 ? 5.105 15.648 6.387 1 97.5 104 ALA A C 1
ATOM 775 O O . ALA A 1 104 ? 5.266 14.43 6.484 1 97.5 104 ALA A O 1
ATOM 776 N N . ALA A 1 105 ? 4.336 16.203 5.461 1 96.44 105 ALA A N 1
ATOM 777 C CA . ALA A 1 105 ? 3.641 15.43 4.438 1 96.44 105 ALA A CA 1
ATOM 778 C C . ALA A 1 105 ? 4.633 14.68 3.549 1 96.44 105 ALA A C 1
ATOM 780 O O . ALA A 1 105 ? 4.258 13.734 2.85 1 96.44 105 ALA A O 1
ATOM 781 N N . GLY A 1 106 ? 5.871 15.078 3.537 1 95.19 106 GLY A N 1
ATOM 782 C CA . GLY A 1 106 ? 6.891 14.461 2.701 1 95.19 106 GLY A CA 1
ATOM 783 C C . GLY A 1 106 ? 7.828 13.555 3.475 1 95.19 106 GLY A C 1
ATOM 784 O O . GLY A 1 106 ? 8.859 13.125 2.949 1 95.19 106 GLY A O 1
ATOM 785 N N . ARG A 1 107 ? 7.41 13.227 4.75 1 94.5 107 ARG A N 1
ATOM 786 C CA . ARG A 1 107 ? 8.398 12.547 5.582 1 94.5 107 ARG A CA 1
ATOM 787 C C . ARG A 1 107 ? 7.77 11.375 6.332 1 94.5 107 ARG A C 1
ATOM 789 O O . ARG A 1 107 ? 8.383 10.828 7.25 1 94.5 107 ARG A O 1
ATOM 796 N N . CYS A 1 108 ? 6.609 11.039 6.008 1 96.94 108 CYS A N 1
ATOM 797 C CA . CYS A 1 108 ? 6.004 9.922 6.711 1 96.94 108 CYS A CA 1
ATOM 798 C C . CYS A 1 108 ? 6.699 8.609 6.355 1 96.94 108 CYS A C 1
ATOM 800 O O . CYS A 1 108 ? 7.387 8.523 5.336 1 96.94 108 CYS A O 1
ATOM 802 N N . PRO A 1 109 ? 6.586 7.609 7.172 1 96.31 109 PRO A N 1
ATOM 803 C CA . PRO A 1 109 ? 7.312 6.352 6.973 1 96.31 109 PRO A CA 1
ATOM 804 C C . PRO A 1 109 ? 7.008 5.703 5.625 1 96.31 109 PRO A C 1
ATOM 806 O O . PRO A 1 109 ? 7.902 5.133 4.992 1 96.31 109 PRO A O 1
ATOM 809 N N . VAL A 1 110 ? 5.762 5.734 5.16 1 98 110 VAL A N 1
ATOM 810 C CA . VAL A 1 110 ? 5.434 5.133 3.875 1 98 110 VAL A CA 1
ATOM 811 C C . VAL A 1 110 ? 6.109 5.91 2.75 1 98 110 VAL A C 1
ATOM 813 O O . VAL A 1 110 ? 6.625 5.32 1.799 1 98 110 VAL A O 1
ATOM 816 N N . HIS A 1 111 ? 6.086 7.242 2.846 1 97.88 111 HIS A N 1
ATOM 817 C CA . HIS A 1 111 ? 6.816 8.055 1.878 1 97.88 111 HIS A CA 1
ATOM 818 C C . HIS A 1 111 ? 8.289 7.66 1.828 1 97.88 111 HIS A C 1
ATOM 820 O O . HIS A 1 111 ? 8.844 7.457 0.746 1 97.88 111 HIS A O 1
ATOM 826 N N . ARG A 1 112 ? 8.93 7.547 2.951 1 96.38 112 ARG A N 1
ATOM 827 C CA . ARG A 1 112 ? 10.344 7.191 3.016 1 96.38 112 ARG A CA 1
ATOM 828 C C . ARG A 1 112 ? 10.594 5.812 2.41 1 96.38 112 ARG A C 1
ATOM 830 O O . ARG A 1 112 ? 11.586 5.605 1.71 1 96.38 112 ARG A O 1
ATOM 837 N N . LEU A 1 113 ? 9.742 4.883 2.691 1 96.56 113 LEU A N 1
ATOM 838 C CA . LEU A 1 113 ? 9.844 3.535 2.137 1 96.56 113 LEU A CA 1
ATOM 839 C C . LEU A 1 113 ? 9.797 3.572 0.612 1 96.56 113 LEU A C 1
ATOM 841 O O . LEU A 1 113 ? 10.586 2.9 -0.053 1 96.56 113 LEU A O 1
ATOM 845 N N . LEU A 1 114 ? 8.852 4.383 0.047 1 97.38 114 LEU A N 1
ATOM 846 C CA . LEU A 1 114 ? 8.672 4.453 -1.398 1 97.38 114 LEU A CA 1
ATOM 847 C C . LEU A 1 114 ? 9.805 5.238 -2.053 1 97.38 114 LEU A C 1
ATOM 849 O O . LEU A 1 114 ? 10.078 5.059 -3.24 1 97.38 114 LEU A O 1
ATOM 853 N N . ALA A 1 115 ? 10.414 6.086 -1.243 1 95.75 115 ALA A N 1
ATOM 854 C CA . ALA A 1 115 ? 11.461 6.957 -1.779 1 95.75 115 ALA A CA 1
ATOM 855 C C . ALA A 1 115 ? 12.828 6.289 -1.694 1 95.75 115 ALA A C 1
ATOM 857 O O . ALA A 1 115 ? 13.844 6.898 -2.029 1 95.75 115 ALA A O 1
ATOM 858 N N . ARG A 1 116 ? 12.938 5.094 -1.237 1 94.56 116 ARG A N 1
ATOM 859 C CA . ARG A 1 116 ? 14.164 4.305 -1.233 1 94.56 116 ARG A CA 1
ATOM 860 C C . ARG A 1 116 ? 13.961 2.971 -1.945 1 94.56 116 ARG A C 1
ATOM 862 O O . ARG A 1 116 ? 12.836 2.621 -2.307 1 94.56 116 ARG A O 1
ATOM 869 N N . GLU A 1 117 ? 15.055 2.25 -2.09 1 94.88 117 GLU A N 1
ATOM 870 C CA . GLU A 1 117 ? 14.969 0.898 -2.633 1 94.88 117 GLU A CA 1
ATOM 871 C C . GLU A 1 117 ? 14.75 -0.129 -1.524 1 94.88 117 GLU A C 1
ATOM 873 O O . GLU A 1 117 ? 15.688 -0.493 -0.815 1 94.88 117 GLU A O 1
ATOM 878 N N . ALA A 1 118 ? 13.539 -0.546 -1.467 1 95.38 118 ALA A N 1
ATOM 879 C CA . ALA A 1 118 ? 13.25 -1.544 -0.439 1 95.38 118 ALA A CA 1
ATOM 880 C C . ALA A 1 118 ? 13.891 -2.885 -0.783 1 95.38 118 ALA A C 1
ATOM 882 O O . ALA A 1 118 ? 13.914 -3.291 -1.947 1 95.38 118 ALA A O 1
ATOM 883 N N . LYS A 1 119 ? 14.43 -3.533 0.183 1 95.94 119 LYS A N 1
ATOM 884 C CA . LYS A 1 119 ? 14.875 -4.914 0.029 1 95.94 119 LYS A CA 1
ATOM 885 C C . LYS A 1 119 ? 13.719 -5.891 0.211 1 95.94 119 LYS A C 1
ATOM 887 O O . LYS A 1 119 ? 13.117 -5.957 1.285 1 95.94 119 LYS A O 1
ATOM 892 N N . ILE A 1 120 ? 13.383 -6.66 -0.778 1 97.31 120 ILE A N 1
A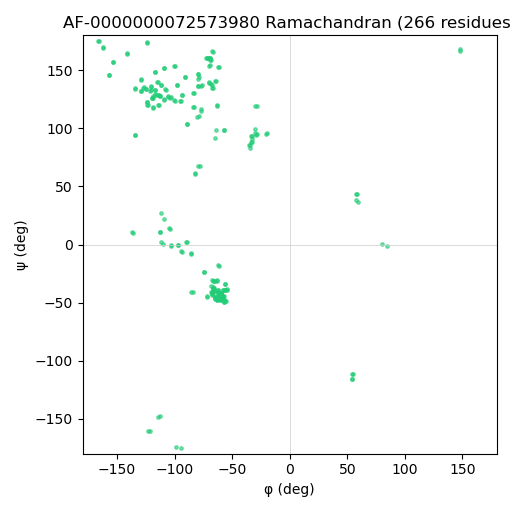TOM 893 C CA . ILE A 1 120 ? 12.297 -7.629 -0.736 1 97.31 120 ILE A CA 1
ATOM 894 C C . ILE A 1 120 ? 12.844 -9.039 -0.966 1 97.31 120 ILE A C 1
ATOM 896 O O . ILE A 1 120 ? 13.562 -9.273 -1.939 1 97.31 120 ILE A O 1
ATOM 900 N N . VAL A 1 121 ? 12.508 -9.906 -0.073 1 95.69 121 VAL A N 1
ATOM 901 C CA . VAL A 1 121 ? 12.953 -11.297 -0.176 1 95.69 121 VAL A CA 1
ATOM 902 C C . VAL A 1 121 ? 11.75 -12.203 -0.403 1 95.69 121 VAL A C 1
ATOM 904 O O . VAL A 1 121 ? 10.734 -12.094 0.293 1 95.69 121 VAL A O 1
ATOM 907 N N . THR A 1 122 ? 11.812 -13.047 -1.404 1 95.81 122 THR A N 1
ATOM 908 C CA . THR A 1 122 ? 10.781 -14.047 -1.676 1 95.81 122 THR A CA 1
ATOM 909 C C . THR A 1 122 ? 11.211 -15.414 -1.165 1 95.81 122 THR A C 1
ATOM 911 O O . THR A 1 122 ? 12.266 -15.93 -1.556 1 95.81 122 THR A O 1
ATOM 914 N N . VAL A 1 123 ? 10.414 -16 -0.335 1 95.31 123 VAL A N 1
ATOM 915 C CA . VAL A 1 123 ? 10.711 -17.312 0.26 1 95.31 123 VAL A CA 1
ATOM 916 C C . VAL A 1 123 ? 9.633 -18.312 -0.14 1 95.31 123 VAL A C 1
ATOM 918 O O . VAL A 1 123 ? 8.461 -18.156 0.22 1 95.31 123 VAL A O 1
ATOM 921 N N . PRO A 1 124 ? 10.016 -19.375 -0.857 1 95.12 124 PRO A N 1
ATOM 922 C CA . PRO A 1 124 ? 9.008 -20.406 -1.138 1 95.12 124 PRO A CA 1
ATOM 923 C C . PRO A 1 124 ? 8.484 -21.078 0.128 1 95.12 124 PRO A C 1
ATOM 925 O O . PRO A 1 124 ? 9.273 -21.406 1.023 1 95.12 124 PRO A O 1
ATOM 928 N N . ALA A 1 125 ? 7.191 -20.969 0.357 1 83.25 125 ALA A N 1
ATOM 929 C CA . ALA A 1 125 ? 6.613 -21.641 1.521 1 83.25 125 ALA A CA 1
ATOM 930 C C . ALA A 1 125 ? 6.379 -23.125 1.241 1 83.25 125 ALA A C 1
ATOM 932 O O . ALA A 1 125 ? 5.988 -23.5 0.135 1 83.25 125 ALA A O 1
ATOM 933 N N . LEU A 1 126 ? 7.176 -23.938 1.882 1 61.47 126 LEU A N 1
ATOM 934 C CA . LEU A 1 126 ? 6.941 -25.359 1.727 1 61.47 126 LEU A CA 1
ATOM 935 C C . LEU A 1 126 ? 5.582 -25.75 2.297 1 61.47 126 LEU A C 1
ATOM 937 O O . LEU A 1 126 ? 5.152 -25.219 3.316 1 61.47 126 LEU A O 1
ATOM 941 N N . LEU A 1 127 ? 4.613 -25.875 1.515 1 49.44 127 LEU A N 1
ATOM 942 C CA . LEU A 1 127 ? 3.354 -26.391 2.039 1 49.44 127 LEU A CA 1
ATOM 943 C C . LEU A 1 127 ? 3.578 -27.156 3.336 1 49.44 127 LEU A C 1
ATOM 945 O O . LEU A 1 127 ? 4.488 -27.984 3.422 1 49.44 127 LEU A O 1
ATOM 949 N N . ALA A 1 128 ? 3.438 -26.562 4.512 1 44.16 128 ALA A N 1
ATOM 950 C CA . ALA A 1 128 ? 3.336 -27.516 5.613 1 44.16 128 ALA A CA 1
ATOM 951 C C . ALA A 1 128 ? 2.732 -28.844 5.145 1 44.16 128 ALA A C 1
ATOM 953 O O . ALA A 1 128 ? 1.699 -28.859 4.473 1 44.16 128 ALA A O 1
ATOM 954 N N . GLU A 1 129 ? 3.445 -29.906 4.766 1 38.81 129 GLU A N 1
ATOM 955 C CA . GLU A 1 129 ? 2.773 -31.203 4.703 1 38.81 129 GLU A CA 1
ATOM 956 C C . GLU A 1 129 ? 1.645 -31.281 5.727 1 38.81 129 GLU A C 1
ATOM 958 O O . GLU A 1 129 ? 1.772 -30.781 6.844 1 38.81 129 GLU A O 1
ATOM 963 N N . PRO A 1 130 ? 0.399 -31.469 5.348 1 37.84 130 PRO A N 1
ATOM 964 C CA . PRO A 1 130 ? -0.574 -31.75 6.406 1 37.84 130 PRO A CA 1
ATOM 965 C C . PRO A 1 130 ? 0.026 -32.531 7.562 1 37.84 130 PRO A C 1
ATOM 967 O O . PRO A 1 130 ? 0.739 -33.531 7.34 1 37.84 130 PRO A O 1
ATOM 970 N N . GLU A 1 131 ? 0.55 -31.922 8.57 1 37.19 131 GLU A N 1
ATOM 971 C CA . GLU A 1 131 ? 0.877 -32.812 9.688 1 37.19 131 GLU A CA 1
ATOM 972 C C . GLU A 1 131 ? -0.079 -34 9.75 1 37.19 131 GLU A C 1
ATOM 974 O O . GLU A 1 131 ? -1.299 -33.812 9.734 1 37.19 131 GLU A O 1
ATOM 979 N N . ALA A 1 132 ? 0.318 -35.219 9.234 1 36.53 132 ALA A N 1
ATOM 980 C CA . ALA A 1 132 ? -0.364 -36.469 9.547 1 36.53 132 ALA A CA 1
ATOM 981 C C . ALA A 1 132 ? -0.855 -36.469 10.992 1 36.53 132 ALA A C 1
ATOM 983 O O . ALA A 1 132 ? -0.065 -36.312 11.922 1 36.53 132 ALA A O 1
ATOM 984 N N . SER A 1 133 ? -2.025 -35.938 11.289 1 34.97 133 SER A N 1
ATOM 985 C CA . SER A 1 133 ? -2.684 -36.281 12.547 1 34.97 133 SER A CA 1
ATOM 986 C C . SER A 1 133 ? -2.408 -37.719 12.945 1 34.97 133 SER A C 1
ATOM 988 O O . SER A 1 133 ? -2.688 -38.656 12.18 1 34.97 133 SER A O 1
ATOM 990 N N . HIS A 1 134 ? -1.286 -38.062 13.641 1 33.38 134 HIS A N 1
ATOM 991 C CA . HIS A 1 134 ? -1.256 -39.312 14.367 1 33.38 134 HIS A CA 1
ATOM 992 C C . HIS A 1 134 ? -2.637 -39.688 14.906 1 33.38 134 HIS A C 1
ATOM 994 O O . HIS A 1 134 ? -3.205 -38.938 15.711 1 33.38 134 HIS A O 1
ATOM 1000 N N . VAL A 1 135 ? -3.471 -40.531 14.141 1 23.61 135 VAL A N 1
ATOM 1001 C CA . VAL A 1 135 ? -4.441 -41.344 14.859 1 23.61 135 VAL A CA 1
ATOM 1002 C C . VAL A 1 135 ? -3.727 -42.188 15.914 1 23.61 135 VAL A C 1
ATOM 1004 O O . VAL A 1 135 ? -2.705 -42.812 15.633 1 23.61 135 VAL A O 1
ATOM 1007 N N . MET B 1 1 ? -2.486 -0.138 -16.219 1 50.62 1 MET B N 1
ATOM 1008 C CA . MET B 1 1 ? -3.441 -0.349 -15.133 1 50.62 1 MET B CA 1
ATOM 1009 C C . MET B 1 1 ? -3.922 0.981 -14.562 1 50.62 1 MET B C 1
ATOM 1011 O O . MET B 1 1 ? -3.121 1.778 -14.078 1 50.62 1 MET B O 1
ATOM 1015 N N . THR B 1 2 ? -4.988 1.436 -15.219 1 66.12 2 THR B N 1
ATOM 1016 C CA . THR B 1 2 ? -5.523 2.742 -14.852 1 66.12 2 THR B CA 1
ATOM 1017 C C . THR B 1 2 ? -5.891 2.785 -13.375 1 66.12 2 THR B C 1
ATOM 1019 O O . THR B 1 2 ? -6.594 1.903 -12.875 1 66.12 2 THR B O 1
ATOM 1022 N N . THR B 1 3 ? -5.008 3.342 -12.57 1 85.19 3 THR B N 1
ATOM 1023 C CA . THR B 1 3 ? -5.281 3.506 -11.148 1 85.19 3 THR B CA 1
ATOM 1024 C C . THR B 1 3 ? -6.094 4.773 -10.898 1 85.19 3 THR B C 1
ATOM 1026 O O . THR B 1 3 ? -5.891 5.789 -11.562 1 85.19 3 THR B O 1
ATOM 1029 N N . ARG B 1 4 ? -7.129 4.605 -10.164 1 94.88 4 ARG B N 1
ATOM 1030 C CA . ARG B 1 4 ? -7.969 5.734 -9.789 1 94.88 4 ARG B CA 1
ATOM 1031 C C . ARG B 1 4 ? -7.27 6.617 -8.758 1 94.88 4 ARG B C 1
ATOM 1033 O O . ARG B 1 4 ? -6.32 6.184 -8.102 1 94.88 4 ARG B O 1
ATOM 1040 N N . ILE B 1 5 ? -7.797 7.879 -8.672 1 97.56 5 ILE B N 1
ATOM 1041 C CA . ILE B 1 5 ? -7.355 8.758 -7.598 1 97.56 5 ILE B CA 1
ATOM 1042 C C . ILE B 1 5 ? -7.852 8.219 -6.258 1 97.56 5 ILE B C 1
ATOM 1044 O O . ILE B 1 5 ? -8.992 7.758 -6.148 1 97.56 5 ILE B O 1
ATOM 1048 N N . VAL B 1 6 ? -7.004 8.258 -5.277 1 98.69 6 VAL B N 1
ATOM 1049 C CA . VAL B 1 6 ? -7.344 7.848 -3.918 1 98.69 6 VAL B CA 1
ATOM 1050 C C . VAL B 1 6 ? -7.488 9.078 -3.027 1 98.69 6 VAL B C 1
ATOM 1052 O O . VAL B 1 6 ? -6.594 9.922 -2.973 1 98.69 6 VAL B O 1
ATOM 1055 N N . THR B 1 7 ? -8.648 9.141 -2.324 1 98.75 7 THR B N 1
ATOM 1056 C CA . THR B 1 7 ? -8.852 10.266 -1.412 1 98.75 7 THR B CA 1
ATOM 1057 C C . THR B 1 7 ? -8.922 9.781 0.033 1 98.75 7 THR B C 1
ATOM 1059 O O . THR B 1 7 ? -9.508 8.727 0.311 1 98.75 7 THR B O 1
ATOM 1062 N N . VAL B 1 8 ? -8.32 10.539 0.894 1 98.69 8 VAL B N 1
ATOM 1063 C CA . VAL B 1 8 ? -8.25 10.18 2.307 1 98.69 8 VAL B CA 1
ATOM 1064 C C . VAL B 1 8 ? -8.836 11.305 3.154 1 98.69 8 VAL B C 1
ATOM 1066 O O . VAL B 1 8 ? -8.367 12.445 3.092 1 98.69 8 VAL B O 1
ATOM 1069 N N . ALA B 1 9 ? -9.805 10.984 3.91 1 97.5 9 ALA B N 1
ATOM 1070 C CA . ALA B 1 9 ? -10.414 11.93 4.848 1 97.5 9 ALA B CA 1
ATOM 1071 C C . ALA B 1 9 ? -10.078 11.562 6.289 1 97.5 9 ALA B C 1
ATOM 1073 O O . ALA B 1 9 ? -9.922 10.383 6.617 1 97.5 9 ALA B O 1
ATOM 1074 N N . GLU B 1 10 ? -10.062 12.586 7.062 1 95.12 10 GLU B N 1
ATOM 1075 C CA . GLU B 1 10 ? -9.766 12.367 8.477 1 95.12 10 GLU B CA 1
ATOM 1076 C C . GLU B 1 10 ? -10.992 11.852 9.219 1 95.12 10 GLU B C 1
ATOM 1078 O O . GLU B 1 10 ? -12.125 12.18 8.867 1 95.12 10 GLU B O 1
ATOM 1083 N N . GLY B 1 11 ? -10.703 10.984 10.156 1 92.06 11 GLY B N 1
ATOM 1084 C CA . GLY B 1 11 ? -11.672 10.594 11.164 1 92.06 11 GLY B CA 1
ATOM 1085 C C . GLY B 1 11 ? -11.273 11.031 12.562 1 92.06 11 GLY B C 1
ATOM 1086 O O . GLY B 1 11 ? -10.711 12.109 12.75 1 92.06 11 GLY B O 1
ATOM 1087 N N . VAL 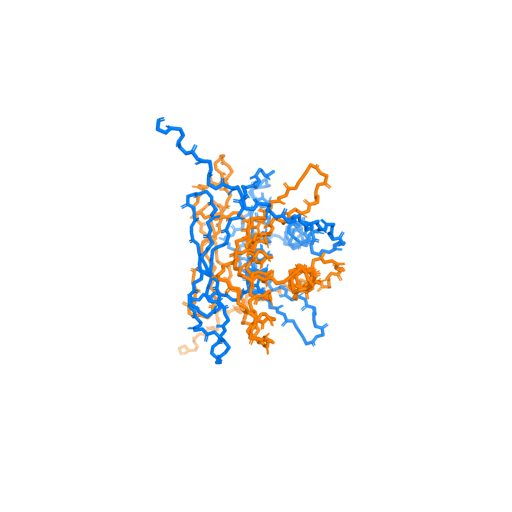B 1 12 ? -11.719 10.156 13.477 1 91.38 12 VAL B N 1
ATOM 1088 C CA . VAL B 1 12 ? -11.336 10.438 14.859 1 91.38 12 VAL B CA 1
ATOM 1089 C C . VAL B 1 12 ? -9.906 9.984 15.109 1 91.38 12 VAL B C 1
ATOM 1091 O O . VAL B 1 12 ? -9.5 8.906 14.656 1 91.38 12 VAL B O 1
ATOM 1094 N N . ARG B 1 13 ? -9.055 10.82 15.828 1 93.38 13 ARG B N 1
ATOM 1095 C CA . ARG B 1 13 ? -7.645 10.547 16.078 1 93.38 13 ARG B CA 1
ATOM 1096 C C . ARG B 1 13 ? -6.895 10.273 14.781 1 93.38 13 ARG B C 1
ATOM 1098 O O . ARG B 1 13 ? -6.801 11.148 13.922 1 93.38 13 ARG B O 1
ATOM 1105 N N . LEU B 1 14 ? -6.484 9.07 14.609 1 97.31 14 LEU B N 1
ATOM 1106 C CA . LEU B 1 14 ? -5.684 8.805 13.422 1 97.31 14 LEU B CA 1
ATOM 1107 C C . LEU B 1 14 ? -6.434 7.906 12.453 1 97.31 14 LEU B C 1
ATOM 1109 O O . LEU B 1 14 ? -5.863 7.445 11.461 1 97.31 14 LEU B O 1
ATOM 1113 N N . THR B 1 15 ? -7.746 7.707 12.727 1 98.06 15 THR B N 1
ATOM 1114 C CA . THR B 1 15 ? -8.555 6.945 11.781 1 98.06 15 THR B CA 1
ATOM 1115 C C . THR B 1 15 ? -8.719 7.711 10.469 1 98.06 15 THR B C 1
ATOM 1117 O O . THR B 1 15 ? -8.945 8.922 10.477 1 98.06 15 THR B O 1
ATOM 1120 N N . ARG B 1 16 ? -8.555 7.023 9.383 1 98.69 16 ARG B N 1
ATOM 1121 C CA . ARG B 1 16 ? -8.703 7.637 8.07 1 98.69 16 ARG B CA 1
ATOM 1122 C C . ARG B 1 16 ? -9.688 6.852 7.203 1 98.69 16 ARG B C 1
ATOM 1124 O O . ARG B 1 16 ? -9.656 5.621 7.188 1 98.69 16 ARG B O 1
ATOM 1131 N N . SER B 1 17 ? -10.555 7.562 6.543 1 98.69 17 SER B N 1
ATOM 1132 C CA . SER B 1 17 ? -11.453 7.004 5.539 1 98.69 17 SER B CA 1
ATOM 1133 C C . SER B 1 17 ? -10.875 7.156 4.137 1 98.69 17 SER B C 1
ATOM 1135 O O . SER B 1 17 ? -10.578 8.273 3.701 1 98.69 17 SER B O 1
ATOM 1137 N N . VAL B 1 18 ? -10.742 6.027 3.43 1 98.88 18 VAL B N 1
ATOM 1138 C CA . VAL B 1 18 ? -10.117 6.008 2.115 1 98.88 18 VAL B CA 1
ATOM 1139 C C . VAL B 1 18 ? -11.156 5.664 1.049 1 98.88 18 VAL B C 1
ATOM 1141 O O . VAL B 1 18 ? -11.875 4.676 1.174 1 98.88 18 VAL B O 1
ATOM 1144 N N . SER B 1 19 ? -11.234 6.492 0.037 1 98.75 19 SER B N 1
ATOM 1145 C CA . SER B 1 19 ? -12.148 6.273 -1.078 1 98.75 19 SER B CA 1
ATOM 1146 C C . SER B 1 19 ? -11.383 6.062 -2.383 1 98.75 19 SER B C 1
ATOM 1148 O O . SER B 1 19 ? -10.5 6.848 -2.729 1 98.75 19 SER B O 1
ATOM 1150 N N . ILE B 1 20 ? -11.742 4.988 -3.055 1 98.31 20 ILE B N 1
ATOM 1151 C CA . ILE B 1 20 ? -11.164 4.605 -4.336 1 98.31 20 ILE B CA 1
ATOM 1152 C C . ILE B 1 20 ? -12.273 4.211 -5.309 1 98.31 20 ILE B C 1
ATOM 1154 O O . ILE B 1 20 ? -12.703 3.053 -5.332 1 98.31 20 ILE B O 1
ATOM 1158 N N . GLY B 1 21 ? -12.711 5.211 -6.125 1 96.62 21 GLY B N 1
ATOM 1159 C CA . GLY B 1 21 ? -13.906 4.93 -6.906 1 96.62 21 GLY B CA 1
ATOM 1160 C C . GLY B 1 21 ? -15.078 4.477 -6.055 1 96.62 21 GLY B C 1
ATOM 1161 O O . GLY B 1 21 ? -15.508 5.191 -5.148 1 96.62 21 GLY B O 1
ATOM 1162 N N . THR B 1 22 ? -15.516 3.275 -6.242 1 97.06 22 THR B N 1
ATOM 1163 C CA . THR B 1 22 ? -16.656 2.744 -5.496 1 97.06 22 THR B CA 1
ATOM 1164 C C . THR B 1 22 ? -16.172 1.978 -4.262 1 97.06 22 THR B C 1
ATOM 1166 O O . THR B 1 22 ? -16.984 1.497 -3.471 1 97.06 22 THR B O 1
ATOM 1169 N N . HIS B 1 23 ? -14.883 1.789 -4.078 1 98.5 23 HIS B N 1
ATOM 1170 C CA . HIS B 1 23 ? -14.32 1.051 -2.953 1 98.5 23 HIS B CA 1
ATOM 1171 C C . HIS B 1 23 ? -14.008 1.979 -1.783 1 98.5 23 HIS B C 1
ATOM 1173 O O . HIS B 1 23 ? -13.602 3.125 -1.986 1 98.5 23 HIS B O 1
ATOM 1179 N N . HIS B 1 24 ? -14.219 1.431 -0.593 1 98.56 24 HIS B N 1
ATOM 1180 C CA . HIS B 1 24 ? -13.93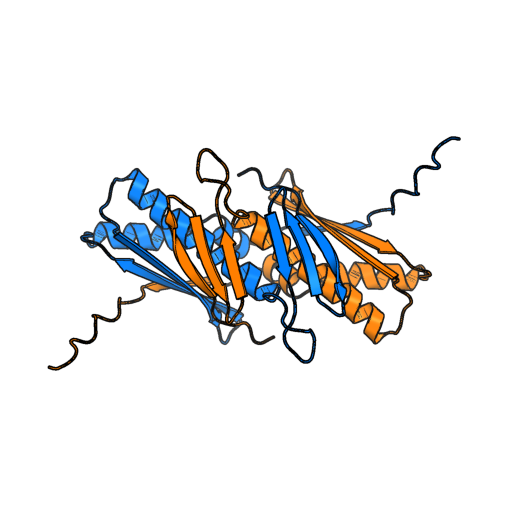8 2.166 0.635 1 98.56 24 HIS B CA 1
ATOM 1181 C C . HIS B 1 24 ? -13.188 1.298 1.638 1 98.56 24 HIS B C 1
ATOM 1183 O O . HIS B 1 24 ? -13.492 0.114 1.793 1 98.56 24 HIS B O 1
ATOM 1189 N N . LEU B 1 25 ? -12.172 1.892 2.199 1 98.62 25 LEU B N 1
ATOM 1190 C CA . LEU B 1 25 ? -11.516 1.202 3.301 1 98.62 25 LEU B CA 1
ATOM 1191 C C . LEU B 1 25 ? -11.102 2.188 4.391 1 98.62 25 LEU B C 1
ATOM 1193 O O . LEU B 1 25 ? -11.219 3.402 4.211 1 98.62 25 LEU B O 1
ATOM 1197 N N . THR B 1 26 ? -10.797 1.609 5.566 1 98.69 26 THR B N 1
ATOM 1198 C CA . THR B 1 26 ? -10.336 2.377 6.715 1 98.69 26 THR B CA 1
ATOM 1199 C C . THR B 1 26 ? -8.867 2.062 7.02 1 98.69 26 THR B C 1
ATOM 1201 O O . THR B 1 26 ? -8.453 0.906 6.949 1 98.69 26 THR B O 1
ATOM 1204 N N . ALA B 1 27 ? -8.125 3.041 7.301 1 98.69 27 ALA B N 1
ATOM 1205 C CA . ALA B 1 27 ? -6.773 2.879 7.824 1 98.69 27 ALA B CA 1
ATOM 1206 C C . ALA B 1 27 ? -6.652 3.473 9.227 1 98.69 27 ALA B C 1
ATOM 1208 O O . ALA B 1 27 ? -7.375 4.41 9.578 1 98.69 27 ALA B O 1
ATOM 1209 N N . ASP B 1 28 ? -5.773 2.863 10.047 1 98.31 28 ASP B N 1
ATOM 1210 C CA . ASP B 1 28 ? -5.578 3.383 11.391 1 98.31 28 ASP B CA 1
ATOM 1211 C C . ASP B 1 28 ? -4.277 2.857 12 1 98.31 28 ASP B C 1
ATOM 1213 O O . ASP B 1 28 ? -3.607 2.008 11.406 1 98.31 28 ASP B O 1
ATOM 1217 N N . GLU B 1 29 ? -3.914 3.418 13.07 1 97.56 29 GLU B N 1
ATOM 1218 C CA . GLU B 1 29 ? -2.838 2.896 13.906 1 97.56 29 GLU B CA 1
ATOM 1219 C C . GLU B 1 29 ? -3.393 2.115 15.094 1 97.56 29 GLU B C 1
ATOM 1221 O O . GLU B 1 29 ? -4.516 2.359 15.539 1 97.56 29 GLU B O 1
ATOM 1226 N N . PRO B 1 30 ? -2.617 1.173 15.602 1 96.75 30 PRO B N 1
ATOM 1227 C CA . PRO B 1 30 ? -3.076 0.451 16.797 1 96.75 30 PRO B CA 1
ATOM 1228 C C . PRO B 1 30 ? -3.141 1.338 18.031 1 96.75 30 PRO B C 1
ATOM 1230 O O . PRO B 1 30 ? -2.625 2.459 18.031 1 96.75 30 PRO B O 1
ATOM 1233 N N . GLU B 1 31 ? -3.816 0.788 19.047 1 95 31 GLU B N 1
ATOM 1234 C CA . GLU B 1 31 ? -3.768 1.429 20.359 1 95 31 GLU B CA 1
ATOM 1235 C C . GLU B 1 31 ? -2.355 1.396 20.938 1 95 31 GLU B C 1
ATOM 1237 O O . GLU B 1 31 ? -1.619 0.427 20.734 1 95 31 GLU B O 1
ATOM 1242 N N . PRO B 1 32 ? -1.928 2.473 21.594 1 94.81 32 PRO B N 1
ATOM 1243 C CA . PRO B 1 32 ? -2.719 3.623 22.031 1 94.81 32 PRO B CA 1
ATOM 1244 C C . PRO B 1 32 ? -2.646 4.797 21.062 1 94.81 32 PRO B C 1
ATOM 1246 O O . PRO B 1 32 ? -3.285 5.828 21.281 1 94.81 32 PRO B O 1
ATOM 1249 N N . ILE B 1 33 ? -1.903 4.609 20.016 1 94.06 33 ILE B N 1
ATOM 1250 C CA . ILE B 1 33 ? -1.7 5.719 19.094 1 94.06 33 ILE B CA 1
ATOM 1251 C C . ILE B 1 33 ? -2.986 5.984 18.312 1 94.06 33 ILE B C 1
ATOM 1253 O O . ILE B 1 33 ? -3.414 7.133 18.172 1 94.06 33 ILE B O 1
ATOM 1257 N N . GLY B 1 34 ? -3.582 5.012 17.844 1 95.88 34 GLY B N 1
ATOM 1258 C CA . GLY B 1 34 ? -4.875 5.059 17.188 1 95.88 34 GLY B CA 1
ATOM 1259 C C . GLY B 1 34 ? -5.918 4.18 17.859 1 95.88 34 GLY B C 1
ATOM 1260 O O . GLY B 1 34 ? -5.797 3.85 19.031 1 95.88 34 GLY B O 1
ATOM 1261 N N . ALA B 1 35 ? -7.008 3.816 17.141 1 97.12 35 ALA B N 1
ATOM 1262 C CA . ALA B 1 35 ? -8.102 3.012 17.672 1 97.12 35 ALA B CA 1
ATOM 1263 C C . ALA B 1 35 ? -8.141 1.633 17.016 1 97.12 35 ALA B C 1
ATOM 1265 O O . ALA B 1 35 ? -9.062 0.851 17.25 1 97.12 35 ALA B O 1
ATOM 1266 N N . ASP B 1 36 ? -7.234 1.311 16.141 1 97.12 36 ASP B N 1
ATOM 1267 C CA . ASP B 1 36 ? -7.113 0.039 15.43 1 97.12 36 ASP B CA 1
ATOM 1268 C C . ASP B 1 36 ? -8.383 -0.273 14.641 1 97.12 36 ASP B C 1
ATOM 1270 O O . ASP B 1 36 ? -8.844 -1.418 14.625 1 97.12 36 ASP B O 1
ATOM 1274 N N . GLU B 1 37 ? -8.906 0.68 13.992 1 97.75 37 GLU B N 1
ATOM 1275 C CA . GLU B 1 37 ? -10.141 0.526 13.227 1 97.75 37 GLU B CA 1
ATOM 1276 C C . GLU B 1 37 ? -9.852 0.004 11.82 1 97.75 37 GLU B C 1
ATOM 1278 O O . GLU B 1 37 ? -10.781 -0.319 11.078 1 97.75 37 GLU B O 1
ATOM 1283 N N . GLY B 1 38 ? -8.656 -0.085 11.477 1 98.19 38 GLY B N 1
ATOM 1284 C CA . GLY B 1 38 ? -8.188 -0.584 10.195 1 98.19 38 GLY B CA 1
ATOM 1285 C C . GLY B 1 38 ? -6.699 -0.873 10.18 1 98.19 38 GLY B C 1
ATOM 1286 O O . GLY B 1 38 ? -6.008 -0.652 11.18 1 98.19 38 GLY B O 1
ATOM 1287 N N . PRO B 1 39 ? -6.215 -1.427 9.062 1 98.62 39 PRO B N 1
ATOM 1288 C CA . PRO B 1 39 ? -4.773 -1.653 8.945 1 98.62 39 PRO B CA 1
ATOM 1289 C C . PRO B 1 39 ? -3.967 -0.359 9 1 98.62 39 PRO B C 1
ATOM 1291 O O . PRO B 1 39 ? -4.48 0.709 8.656 1 98.62 39 PRO B O 1
ATOM 1294 N N . THR B 1 40 ? -2.77 -0.466 9.438 1 98.44 40 THR B N 1
ATOM 1295 C CA . THR B 1 40 ? -1.843 0.657 9.344 1 98.44 40 THR B CA 1
ATOM 1296 C C . THR B 1 40 ? -1.466 0.924 7.891 1 98.44 40 THR B C 1
ATOM 1298 O O . THR B 1 40 ? -1.592 0.041 7.039 1 98.44 40 THR B O 1
ATOM 1301 N N . PRO B 1 41 ? -0.972 2.145 7.625 1 98.62 41 PRO B N 1
ATOM 1302 C CA . PRO B 1 41 ? -0.489 2.408 6.266 1 98.62 41 PRO B CA 1
ATOM 1303 C C . PRO B 1 41 ? 0.579 1.415 5.816 1 98.62 41 PRO B C 1
ATOM 1305 O O . PRO B 1 41 ? 0.586 0.996 4.656 1 98.62 41 PRO B O 1
ATOM 1308 N N . GLY B 1 42 ? 1.499 1.01 6.715 1 98.12 42 GLY B N 1
ATOM 1309 C CA . GLY B 1 42 ? 2.484 -0.008 6.387 1 98.12 42 GLY B CA 1
ATOM 1310 C C . GLY B 1 42 ? 1.864 -1.334 5.992 1 98.12 42 GLY B C 1
ATOM 1311 O O . GLY B 1 42 ? 2.312 -1.977 5.039 1 98.12 42 GLY B O 1
ATOM 1312 N N . GLU B 1 43 ? 0.857 -1.732 6.707 1 98.69 43 GLU B N 1
ATOM 1313 C CA . GLU B 1 43 ? 0.16 -2.979 6.406 1 98.69 43 GLU B CA 1
ATOM 1314 C C . GLU B 1 43 ? -0.561 -2.896 5.062 1 98.69 43 GLU B C 1
ATOM 1316 O O . GLU B 1 43 ? -0.674 -3.896 4.352 1 98.69 43 GLU B O 1
ATOM 1321 N N . LEU B 1 44 ? -1.016 -1.73 4.691 1 98.88 44 LEU B N 1
ATOM 1322 C CA . LEU B 1 44 ? -1.61 -1.549 3.373 1 98.88 44 LEU B CA 1
ATOM 1323 C C . LEU B 1 44 ? -0.567 -1.735 2.275 1 98.88 44 LEU B C 1
ATOM 1325 O O . LEU B 1 44 ? -0.876 -2.258 1.201 1 98.88 44 LEU B O 1
ATOM 1329 N N . VAL B 1 45 ? 0.683 -1.265 2.512 1 98.75 45 VAL B N 1
ATOM 1330 C CA . VAL B 1 45 ? 1.755 -1.517 1.555 1 98.75 45 VAL B CA 1
ATOM 1331 C C . VAL B 1 45 ? 1.976 -3.02 1.41 1 98.75 45 VAL B C 1
ATOM 1333 O O . VAL B 1 45 ? 2.092 -3.531 0.294 1 98.75 45 VAL B O 1
ATOM 1336 N N . LEU B 1 46 ? 2 -3.717 2.543 1 98.69 46 LEU B N 1
ATOM 1337 C CA . LEU B 1 46 ? 2.184 -5.164 2.51 1 98.69 46 LEU B CA 1
ATOM 1338 C C . LEU B 1 46 ? 1.025 -5.844 1.787 1 98.69 46 LEU B C 1
ATOM 1340 O O . LEU B 1 46 ? 1.232 -6.789 1.025 1 98.69 46 LEU B O 1
ATOM 1344 N N . ALA B 1 47 ? -0.185 -5.383 2.029 1 98.88 47 ALA B N 1
ATOM 1345 C CA . ALA B 1 47 ? -1.361 -5.91 1.345 1 98.88 47 ALA B CA 1
ATOM 1346 C C . ALA B 1 47 ? -1.244 -5.727 -0.166 1 98.88 47 ALA B C 1
ATOM 1348 O O . ALA B 1 47 ? -1.58 -6.633 -0.934 1 98.88 47 ALA B O 1
ATOM 1349 N N . ALA B 1 48 ? -0.791 -4.551 -0.557 1 98.81 48 ALA B N 1
ATOM 1350 C CA . ALA B 1 48 ? -0.597 -4.262 -1.976 1 98.81 48 ALA B CA 1
ATOM 1351 C C . ALA B 1 48 ? 0.405 -5.227 -2.6 1 98.81 48 ALA B C 1
ATOM 1353 O O . ALA B 1 48 ? 0.124 -5.84 -3.635 1 98.81 48 ALA B O 1
ATOM 1354 N N . LEU B 1 49 ? 1.525 -5.414 -1.936 1 98.75 49 LEU B N 1
ATOM 1355 C CA . LEU B 1 49 ? 2.574 -6.285 -2.453 1 98.75 49 LEU B CA 1
ATOM 1356 C C . LEU B 1 49 ? 2.096 -7.734 -2.516 1 98.75 49 LEU B C 1
ATOM 1358 O O . LEU B 1 49 ? 2.299 -8.414 -3.523 1 98.75 49 LEU B O 1
ATOM 1362 N N . GLY B 1 50 ? 1.481 -8.164 -1.441 1 98.75 50 GLY B N 1
ATOM 1363 C CA . GLY B 1 50 ? 0.982 -9.531 -1.419 1 98.75 50 GLY B CA 1
ATOM 1364 C C . GLY B 1 50 ? -0.04 -9.812 -2.504 1 98.75 50 GLY B C 1
ATOM 1365 O O . GLY B 1 50 ? 0.025 -10.844 -3.174 1 98.75 50 GLY B O 1
ATOM 1366 N N . SER B 1 51 ? -0.966 -8.953 -2.656 1 98.81 51 SER B N 1
ATOM 1367 C CA . SER B 1 51 ? -2.012 -9.125 -3.66 1 98.81 51 SER B CA 1
ATOM 1368 C C . SER B 1 51 ? -1.434 -9.094 -5.07 1 98.81 51 SER B C 1
ATOM 1370 O O . SER B 1 51 ? -1.782 -9.93 -5.91 1 98.81 51 SER B O 1
ATOM 1372 N N . CYS B 1 52 ? -0.583 -8.141 -5.301 1 98.69 52 CYS B N 1
ATOM 1373 C CA . CYS B 1 52 ? 0.071 -8.023 -6.598 1 98.69 52 CYS B CA 1
ATOM 1374 C C . CYS B 1 52 ? 0.83 -9.305 -6.941 1 98.69 52 CYS B C 1
ATOM 1376 O O . CYS B 1 52 ? 0.742 -9.797 -8.07 1 98.69 52 CYS B O 1
ATOM 1378 N N . THR B 1 53 ? 1.619 -9.82 -5.953 1 98.62 53 THR B N 1
ATOM 1379 C CA . THR B 1 53 ? 2.379 -11.055 -6.129 1 98.62 53 THR B CA 1
ATOM 1380 C C . THR B 1 53 ? 1.455 -12.211 -6.496 1 98.62 53 THR B C 1
ATOM 1382 O O . THR B 1 53 ? 1.704 -12.922 -7.469 1 98.62 53 THR B O 1
ATOM 1385 N N . SER B 1 54 ? 0.418 -12.352 -5.754 1 98.62 54 SER B N 1
ATOM 1386 C CA . SER B 1 54 ? -0.542 -13.43 -5.965 1 98.62 54 SER B CA 1
ATOM 1387 C C . SER B 1 54 ? -1.154 -13.359 -7.359 1 98.62 54 SER B C 1
ATOM 1389 O O . SER B 1 54 ? -1.227 -14.375 -8.062 1 98.62 54 SER B O 1
ATOM 1391 N N . MET B 1 55 ? -1.52 -12.18 -7.734 1 98.5 55 MET B N 1
ATOM 1392 C CA . MET B 1 55 ? -2.18 -11.977 -9.023 1 98.5 55 MET B CA 1
ATOM 1393 C C . MET B 1 55 ? -1.222 -12.258 -10.172 1 98.5 55 MET B C 1
ATOM 1395 O O . MET B 1 55 ? -1.605 -12.867 -11.172 1 98.5 55 MET B O 1
ATOM 1399 N N . ALA B 1 56 ? -0.01 -11.773 -10.031 1 98.06 56 ALA B N 1
ATOM 1400 C CA . ALA B 1 56 ? 0.982 -11.961 -11.086 1 98.06 56 ALA B CA 1
ATOM 1401 C C . ALA B 1 56 ? 1.265 -13.445 -11.312 1 98.06 56 ALA B C 1
ATOM 1403 O O . ALA B 1 56 ? 1.343 -13.898 -12.453 1 98.06 56 ALA B O 1
ATOM 1404 N N . VAL B 1 57 ? 1.427 -14.195 -10.258 1 98.44 57 VAL B N 1
ATOM 1405 C CA . VAL B 1 57 ? 1.698 -15.625 -10.352 1 98.44 57 VAL B CA 1
ATOM 1406 C C . VAL B 1 57 ? 0.517 -16.328 -11.008 1 98.44 57 VAL B C 1
ATOM 1408 O O . VAL B 1 57 ? 0.701 -17.141 -11.922 1 98.44 57 VAL B O 1
ATOM 1411 N N . ARG B 1 58 ? -0.689 -16.031 -10.57 1 98.25 58 ARG B N 1
ATOM 1412 C CA . ARG B 1 58 ? -1.886 -16.641 -11.156 1 98.25 58 ARG B CA 1
ATOM 1413 C C . ARG B 1 58 ? -1.999 -16.297 -12.641 1 98.25 58 ARG B C 1
ATOM 1415 O O . ARG B 1 58 ? -2.307 -17.172 -13.453 1 98.25 58 ARG B O 1
ATOM 1422 N N . ALA B 1 59 ? -1.746 -15.008 -12.945 1 97.62 59 ALA B N 1
ATOM 1423 C CA . ALA B 1 59 ? -1.84 -14.586 -14.336 1 97.62 59 ALA B CA 1
ATOM 1424 C C . ALA B 1 59 ? -0.871 -15.367 -15.219 1 97.62 59 ALA B C 1
ATOM 1426 O O . ALA B 1 59 ? -1.216 -15.766 -16.328 1 97.62 59 ALA B O 1
ATOM 1427 N N . LEU B 1 60 ? 0.36 -15.57 -14.734 1 98.38 60 LEU B N 1
ATOM 1428 C CA . LEU B 1 60 ? 1.347 -16.328 -15.492 1 98.38 60 LEU B CA 1
ATOM 1429 C C . LEU B 1 60 ? 0.89 -17.781 -15.68 1 98.38 60 LEU B C 1
ATOM 1431 O O . LEU B 1 60 ? 0.998 -18.328 -16.781 1 98.38 60 LEU B O 1
ATOM 1435 N N . ALA B 1 61 ? 0.423 -18.391 -14.586 1 98.38 61 ALA B N 1
ATOM 1436 C CA . ALA B 1 61 ? -0.059 -19.766 -14.664 1 98.38 61 ALA B CA 1
ATOM 1437 C C . ALA B 1 61 ? -1.186 -19.906 -15.68 1 98.38 61 ALA B C 1
ATOM 1439 O O . ALA B 1 61 ? -1.206 -20.844 -16.469 1 98.38 61 ALA B O 1
ATOM 1440 N N . ASP B 1 62 ? -2.088 -18.984 -15.648 1 97.31 62 ASP B N 1
ATOM 1441 C CA . ASP B 1 62 ? -3.23 -19 -16.562 1 97.31 62 ASP B CA 1
ATOM 1442 C C . ASP B 1 62 ? -2.779 -18.844 -18 1 97.31 62 ASP B C 1
ATOM 1444 O O . ASP B 1 62 ? -3.281 -19.531 -18.891 1 97.31 62 ASP B O 1
ATOM 1448 N N . ARG B 1 63 ? -1.903 -17.922 -18.188 1 97.62 63 ARG B N 1
ATOM 1449 C CA . ARG B 1 63 ? -1.395 -17.656 -19.531 1 97.62 63 ARG B CA 1
ATOM 1450 C C . ARG B 1 63 ? -0.803 -18.906 -20.156 1 97.62 63 ARG B C 1
ATOM 1452 O O . ARG B 1 63 ? -0.947 -19.141 -21.359 1 97.62 63 ARG B O 1
ATOM 1459 N N . HIS B 1 64 ? -0.201 -19.734 -19.344 1 98.25 64 HIS B N 1
ATOM 1460 C CA . HIS B 1 64 ? 0.475 -20.922 -19.828 1 98.25 64 HIS B CA 1
ATOM 1461 C C . HIS B 1 64 ? -0.362 -22.172 -19.578 1 98.25 64 HIS B C 1
ATOM 1463 O O . HIS B 1 64 ? 0.08 -23.297 -19.859 1 98.25 64 HIS B O 1
ATOM 1469 N N . GLU B 1 65 ? -1.555 -21.984 -18.938 1 98.31 65 GLU B N 1
ATOM 1470 C CA . GLU B 1 65 ? -2.482 -23.062 -18.625 1 98.31 65 GLU B CA 1
ATOM 1471 C C . GLU B 1 65 ? -1.818 -24.109 -17.734 1 98.31 65 GLU B C 1
ATOM 1473 O O . GLU B 1 65 ? -1.941 -25.312 -18 1 98.31 65 GLU B O 1
ATOM 1478 N N . TRP B 1 66 ? -0.975 -23.734 -16.828 1 98.56 66 TRP B N 1
ATOM 1479 C CA . TRP B 1 66 ? -0.341 -24.625 -15.859 1 98.56 66 TRP B CA 1
ATOM 1480 C C . TRP B 1 66 ? -1.291 -24.938 -14.711 1 98.56 66 TRP B C 1
ATOM 1482 O O . TRP B 1 66 ? -2.123 -24.109 -14.336 1 98.56 66 TRP B O 1
ATOM 1492 N N . PRO B 1 67 ? -1.209 -26.141 -14.156 1 98.19 67 PRO B N 1
ATOM 1493 C CA . PRO B 1 67 ? -2.184 -26.578 -13.156 1 98.19 67 PRO B CA 1
ATOM 1494 C C . PRO B 1 67 ? -1.872 -26.062 -11.758 1 98.19 67 PRO B C 1
ATOM 1496 O O . PRO B 1 67 ? -1.699 -26.844 -10.828 1 98.19 67 PRO B O 1
ATOM 1499 N N . LEU B 1 68 ? -1.876 -24.781 -11.625 1 97.81 68 LEU B N 1
ATOM 1500 C CA . LEU B 1 68 ? -1.816 -24.1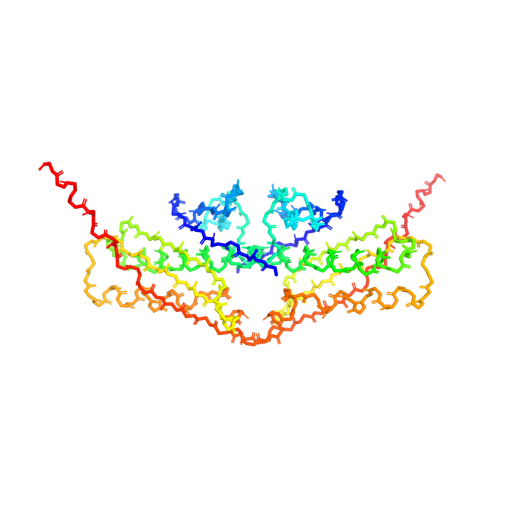56 -10.305 1 97.81 68 LEU B CA 1
ATOM 1501 C C . LEU B 1 68 ? -3.174 -24.219 -9.617 1 97.81 68 LEU B C 1
ATOM 1503 O O . LEU B 1 68 ? -4.141 -23.609 -10.086 1 97.81 68 LEU B O 1
ATOM 1507 N N . GLU B 1 69 ? -3.199 -24.906 -8.555 1 97.12 69 GLU B N 1
ATOM 1508 C CA . GLU B 1 69 ? -4.457 -25.047 -7.828 1 97.12 69 GLU B CA 1
ATOM 1509 C C . GLU B 1 69 ? -4.668 -23.875 -6.875 1 97.12 69 GLU B C 1
ATOM 1511 O O . GLU B 1 69 ? -5.793 -23.391 -6.711 1 97.12 69 GLU B O 1
ATOM 1516 N N . ARG B 1 70 ? -3.523 -23.531 -6.246 1 96 70 ARG B N 1
ATOM 1517 C CA . ARG B 1 70 ? -3.654 -22.469 -5.258 1 96 70 ARG B CA 1
ATOM 1518 C C . ARG B 1 70 ? -2.318 -21.766 -5.023 1 96 70 ARG B C 1
ATOM 1520 O O . ARG B 1 70 ? -1.266 -22.406 -5.039 1 96 70 ARG B O 1
ATOM 1527 N N . ILE B 1 71 ? -2.396 -20.547 -4.781 1 97.44 71 ILE B N 1
ATOM 1528 C CA . ILE B 1 71 ? -1.253 -19.766 -4.312 1 97.44 71 ILE B CA 1
ATOM 1529 C C . ILE B 1 71 ? -1.61 -19.062 -3.008 1 97.44 71 ILE B C 1
ATOM 1531 O O . ILE B 1 71 ? -2.682 -18.453 -2.893 1 97.44 71 ILE B O 1
ATOM 1535 N N . ASP B 1 72 ? -0.805 -19.109 -2.084 1 96.56 72 ASP B N 1
ATOM 1536 C CA . ASP B 1 72 ? -0.9 -18.391 -0.816 1 96.56 72 ASP B CA 1
ATOM 1537 C C . ASP B 1 72 ? 0.305 -17.484 -0.61 1 96.56 72 ASP B C 1
ATOM 1539 O O . ASP B 1 72 ? 1.445 -17.875 -0.85 1 96.56 72 ASP B O 1
ATOM 1543 N N . VAL B 1 73 ? 0.041 -16.328 -0.18 1 98.44 73 VAL B N 1
ATOM 1544 C CA . VAL B 1 73 ? 1.126 -15.383 0.034 1 98.44 73 VAL B CA 1
ATOM 1545 C C . VAL B 1 73 ? 1.025 -14.789 1.438 1 98.44 73 VAL B C 1
ATOM 1547 O O . VAL B 1 73 ? -0.065 -14.43 1.891 1 98.44 73 VAL B O 1
ATOM 1550 N N . ALA B 1 74 ? 2.061 -14.742 2.16 1 98.44 74 ALA B N 1
ATOM 1551 C CA . ALA B 1 74 ? 2.207 -14.008 3.416 1 98.44 74 ALA B CA 1
ATOM 1552 C C . ALA B 1 74 ? 3.34 -12.992 3.33 1 98.44 74 ALA B C 1
ATOM 1554 O O . ALA B 1 74 ? 4.43 -13.305 2.844 1 98.44 74 ALA B O 1
ATOM 1555 N N . VAL B 1 75 ? 3.092 -11.812 3.746 1 98.25 75 VAL B N 1
ATOM 1556 C CA . VAL B 1 75 ? 4.082 -10.75 3.652 1 98.25 75 VAL B CA 1
ATOM 1557 C C . VAL B 1 75 ? 4.23 -10.062 5.008 1 98.25 75 VAL B C 1
ATOM 1559 O O . VAL B 1 75 ? 3.24 -9.812 5.699 1 98.25 75 VAL B O 1
ATOM 1562 N N . ARG B 1 76 ? 5.434 -9.688 5.371 1 97.5 76 ARG B N 1
ATOM 1563 C CA . ARG B 1 76 ? 5.719 -9.008 6.625 1 97.5 76 ARG B CA 1
ATOM 1564 C C . ARG B 1 76 ? 6.977 -8.148 6.512 1 97.5 76 ARG B C 1
ATOM 1566 O O . ARG B 1 76 ? 7.812 -8.383 5.637 1 97.5 76 ARG B O 1
ATOM 1573 N N . PHE B 1 77 ? 7.027 -7.191 7.371 1 96.81 77 PHE B N 1
ATOM 1574 C CA . PHE B 1 77 ? 8.312 -6.535 7.559 1 96.81 77 PHE B CA 1
ATOM 1575 C C . PHE B 1 77 ? 9.242 -7.406 8.398 1 96.81 77 PHE B C 1
ATOM 1577 O O . PHE B 1 77 ? 8.828 -7.977 9.406 1 96.81 77 PHE B O 1
ATOM 1584 N N . GLY B 1 78 ? 10.477 -7.48 8 1 92.75 78 GLY B N 1
ATOM 1585 C CA . GLY B 1 78 ? 11.484 -8.25 8.711 1 92.75 78 GLY B CA 1
ATOM 1586 C C . GLY B 1 78 ? 12.352 -7.406 9.617 1 92.75 78 GLY B C 1
ATOM 1587 O O . GLY B 1 78 ? 12.039 -6.242 9.875 1 92.75 78 GLY B O 1
ATOM 1588 N N . LYS B 1 79 ? 13.43 -7.984 10.258 1 84.31 79 LYS B N 1
ATOM 1589 C CA . LYS B 1 79 ? 14.281 -7.398 11.289 1 84.31 79 LYS B CA 1
ATOM 1590 C C . LYS B 1 79 ? 15.07 -6.211 10.742 1 84.31 79 LYS B C 1
ATOM 1592 O O . LYS B 1 79 ? 15.312 -5.242 11.461 1 84.31 79 LYS B O 1
ATOM 1597 N N . GLN B 1 80 ? 15.461 -6.117 9.562 1 85.12 80 GLN B N 1
ATOM 1598 C CA . GLN B 1 80 ? 16.297 -5.035 9.047 1 85.12 80 GLN B CA 1
ATOM 1599 C C . GLN B 1 80 ? 15.516 -4.16 8.062 1 85.12 80 GLN B C 1
ATOM 1601 O O . GLN B 1 80 ? 16.109 -3.512 7.199 1 85.12 80 GLN B O 1
ATOM 1606 N N . GLY B 1 81 ? 14.234 -4.141 8.25 1 87.19 81 GLY B N 1
ATOM 1607 C CA . GLY B 1 81 ? 13.422 -3.297 7.395 1 87.19 81 GLY B CA 1
ATOM 1608 C C . GLY B 1 81 ? 13.133 -3.918 6.039 1 87.19 81 GLY B C 1
ATOM 1609 O O . GLY B 1 81 ? 12.516 -3.285 5.18 1 87.19 81 GLY B O 1
ATOM 1610 N N . GLU B 1 82 ? 13.656 -5.078 5.914 1 95.25 82 GLU B N 1
ATOM 1611 C CA . GLU B 1 82 ? 13.344 -5.762 4.66 1 95.25 82 GLU B CA 1
ATOM 1612 C C . GLU B 1 82 ? 11.883 -6.215 4.629 1 95.25 82 GLU B C 1
ATOM 1614 O O . GLU B 1 82 ? 11.234 -6.293 5.672 1 95.25 82 GLU B O 1
ATOM 1619 N N . ILE B 1 83 ? 11.383 -6.461 3.488 1 97.44 83 ILE B N 1
ATOM 1620 C CA . ILE B 1 83 ? 10.07 -7.074 3.311 1 97.44 83 ILE B CA 1
ATOM 1621 C C . ILE B 1 83 ? 10.234 -8.539 2.91 1 97.44 83 ILE B C 1
ATOM 1623 O O . ILE B 1 83 ? 10.953 -8.852 1.96 1 97.44 83 ILE B O 1
ATOM 1627 N N . VAL B 1 84 ? 9.578 -9.375 3.678 1 96.88 84 VAL B N 1
ATOM 1628 C CA . VAL B 1 84 ? 9.656 -10.805 3.404 1 96.88 84 VAL B CA 1
ATOM 1629 C C . VAL B 1 84 ? 8.32 -11.297 2.852 1 96.88 84 VAL B C 1
ATOM 1631 O O . VAL B 1 84 ? 7.27 -11.078 3.459 1 96.88 84 VAL B O 1
ATOM 1634 N N . LYS B 1 85 ? 8.32 -11.898 1.747 1 97 85 LYS B N 1
ATOM 1635 C CA . LYS B 1 85 ? 7.133 -12.523 1.179 1 97 85 LYS B CA 1
ATOM 1636 C C . LYS B 1 85 ? 7.305 -14.039 1.095 1 97 85 LYS B C 1
ATOM 1638 O O . LYS B 1 85 ? 8.227 -14.531 0.441 1 97 85 LYS B O 1
ATOM 1643 N N . ASN B 1 86 ? 6.473 -14.766 1.726 1 97.69 86 ASN B N 1
ATOM 1644 C CA . ASN B 1 86 ? 6.359 -16.219 1.597 1 97.69 86 ASN B CA 1
ATOM 1645 C C . ASN B 1 86 ? 5.309 -16.609 0.562 1 97.69 86 ASN B C 1
ATOM 1647 O O . ASN B 1 86 ? 4.172 -16.125 0.619 1 97.69 86 ASN B O 1
ATOM 1651 N N . VAL B 1 87 ? 5.75 -17.469 -0.352 1 98.19 87 VAL B N 1
ATOM 1652 C CA . VAL B 1 87 ? 4.863 -17.859 -1.446 1 98.19 87 VAL B CA 1
ATOM 1653 C C . VAL B 1 87 ? 4.695 -19.375 -1.472 1 98.19 87 VAL B C 1
ATOM 1655 O O . VAL B 1 87 ? 5.672 -20.109 -1.646 1 98.19 87 VAL B O 1
ATOM 1658 N N . GLY B 1 88 ? 3.459 -19.75 -1.324 1 97.31 88 GLY B N 1
ATOM 1659 C CA . GLY B 1 88 ? 3.113 -21.156 -1.438 1 97.31 88 GLY B CA 1
ATOM 1660 C C . GLY B 1 88 ? 2.359 -21.484 -2.713 1 97.31 88 GLY B C 1
ATOM 1661 O O . GLY B 1 88 ? 1.366 -20.828 -3.039 1 97.31 88 GLY B O 1
ATOM 1662 N N . LEU B 1 89 ? 2.826 -22.578 -3.373 1 97.19 89 LEU B N 1
ATOM 1663 C CA . LEU B 1 89 ? 2.186 -23.031 -4.598 1 97.19 89 LEU B CA 1
ATOM 1664 C C . LEU B 1 89 ? 1.661 -24.453 -4.43 1 97.19 89 LEU B C 1
ATOM 1666 O O . LEU B 1 89 ? 2.412 -25.359 -4.059 1 97.19 89 LEU B O 1
ATOM 1670 N N . THR B 1 90 ? 0.398 -24.641 -4.711 1 96.38 90 THR B N 1
ATOM 1671 C CA . THR B 1 90 ? -0.224 -25.953 -4.68 1 96.38 90 THR B CA 1
ATOM 1672 C C . THR B 1 90 ? -0.732 -26.344 -6.062 1 96.38 90 THR B C 1
ATOM 1674 O O . THR B 1 90 ? -1.396 -25.547 -6.734 1 96.38 90 THR B O 1
ATOM 1677 N N . GLY B 1 91 ? -0.436 -27.531 -6.465 1 97 91 GLY B N 1
ATOM 1678 C CA . GLY B 1 91 ? -0.86 -28.078 -7.742 1 97 91 GLY B CA 1
ATOM 1679 C C . GLY B 1 91 ? 0.142 -29.047 -8.336 1 97 91 GLY B C 1
ATOM 1680 O O . GLY B 1 91 ? 1.247 -29.203 -7.812 1 97 91 GLY B O 1
ATOM 1681 N N . ASP B 1 92 ? -0.21 -29.797 -9.383 1 97.88 92 ASP B N 1
ATOM 1682 C CA . ASP B 1 92 ? 0.65 -30.75 -10.078 1 97.88 92 ASP B CA 1
ATOM 1683 C C . ASP B 1 92 ? 1.584 -30.047 -11.055 1 97.88 92 ASP B C 1
ATOM 1685 O O . ASP B 1 92 ? 1.466 -30.203 -12.273 1 97.88 92 ASP B O 1
ATOM 1689 N N . LEU B 1 93 ? 2.49 -29.281 -10.406 1 98 93 LEU B N 1
ATOM 1690 C CA . LEU B 1 93 ? 3.393 -28.438 -11.172 1 98 93 LEU B CA 1
ATOM 1691 C C . LEU B 1 93 ? 4.75 -29.109 -11.352 1 98 93 LEU B C 1
ATOM 1693 O O . LEU B 1 93 ? 5.289 -29.688 -10.406 1 98 93 LEU B O 1
ATOM 1697 N N . GLU B 1 94 ? 5.258 -29 -12.523 1 98 94 GLU B N 1
ATOM 1698 C CA . GLU B 1 94 ? 6.629 -29.422 -12.766 1 98 94 GLU B CA 1
ATOM 1699 C C . GLU B 1 94 ? 7.629 -28.484 -12.094 1 98 94 GLU B C 1
ATOM 1701 O O . GLU B 1 94 ? 7.34 -27.312 -11.891 1 98 94 GLU B O 1
ATOM 1706 N N . PRO B 1 95 ? 8.773 -29.047 -11.797 1 97.19 95 PRO B N 1
ATOM 1707 C CA . PRO B 1 95 ? 9.781 -28.219 -11.141 1 97.19 95 PRO B CA 1
ATOM 1708 C C . PRO B 1 95 ? 10.086 -26.938 -11.922 1 97.19 95 PRO B C 1
ATOM 1710 O O . PRO B 1 95 ? 10.219 -25.859 -11.336 1 97.19 95 PRO B O 1
ATOM 1713 N N . ALA B 1 96 ? 10.141 -27.016 -13.203 1 98.12 96 ALA B N 1
ATOM 1714 C CA . ALA B 1 96 ? 10.43 -25.844 -14.031 1 98.12 96 ALA B CA 1
ATOM 1715 C C . ALA B 1 96 ? 9.289 -24.828 -13.961 1 98.12 96 ALA B C 1
ATOM 1717 O O . ALA B 1 96 ? 9.531 -23.625 -13.961 1 98.12 96 ALA B O 1
ATOM 1718 N N . GLN B 1 97 ? 8.078 -25.328 -13.977 1 98.19 97 GLN B N 1
ATOM 1719 C CA . GLN B 1 97 ? 6.91 -24.469 -13.836 1 98.19 97 GLN B CA 1
ATOM 1720 C C . GLN B 1 97 ? 6.926 -23.734 -12.5 1 98.19 97 GLN B C 1
ATOM 1722 O O . GLN B 1 97 ? 6.699 -22.516 -12.453 1 98.19 97 GLN B O 1
ATOM 1727 N N . ARG B 1 98 ? 7.219 -24.422 -11.422 1 97.31 98 ARG B N 1
ATOM 1728 C CA . ARG B 1 98 ? 7.289 -23.828 -10.086 1 97.31 98 ARG B CA 1
ATOM 1729 C C . ARG B 1 98 ? 8.344 -22.734 -10.031 1 97.31 98 ARG B C 1
ATOM 1731 O O . ARG B 1 98 ? 8.117 -21.672 -9.445 1 97.31 98 ARG B O 1
ATOM 1738 N N . GLU B 1 99 ? 9.438 -23 -10.648 1 97.25 99 GLU B N 1
ATOM 1739 C CA . GLU B 1 99 ? 10.523 -22.016 -10.672 1 97.25 99 GLU B CA 1
ATOM 1740 C C . GLU B 1 99 ? 10.094 -20.75 -11.398 1 97.25 99 GLU B C 1
ATOM 1742 O O . GLU B 1 99 ? 10.375 -19.641 -10.938 1 97.25 99 GLU B O 1
ATOM 1747 N N . GLN B 1 100 ? 9.461 -20.922 -12.508 1 98.12 100 GLN B N 1
ATOM 1748 C CA . GLN B 1 100 ? 9.031 -19.766 -13.289 1 98.12 100 GLN B CA 1
ATOM 1749 C C . GLN B 1 100 ? 7.957 -18.969 -12.547 1 98.12 100 GLN B C 1
ATOM 1751 O O . GLN B 1 100 ? 7.949 -17.734 -12.594 1 98.12 100 GLN B O 1
ATOM 1756 N N . LEU B 1 101 ? 7.074 -19.672 -11.875 1 98.19 101 LEU B N 1
ATOM 1757 C CA . LEU B 1 101 ? 6.031 -19.016 -11.109 1 98.19 101 LEU B CA 1
ATOM 1758 C C . LEU B 1 101 ? 6.633 -18.234 -9.945 1 98.19 101 LEU B C 1
ATOM 1760 O O . LEU B 1 101 ? 6.211 -17.109 -9.656 1 98.19 101 LEU B O 1
ATOM 1764 N N . LEU B 1 102 ? 7.637 -18.766 -9.297 1 97.06 102 LEU B N 1
ATOM 1765 C CA . LEU B 1 102 ? 8.305 -18.062 -8.211 1 97.06 102 LEU B CA 1
ATOM 1766 C C . LEU B 1 102 ? 9.062 -16.859 -8.734 1 97.06 102 LEU B C 1
ATOM 1768 O O . LEU B 1 102 ? 9.141 -15.828 -8.055 1 97.06 102 LEU B O 1
ATOM 1772 N N . ALA B 1 103 ? 9.625 -16.969 -9.898 1 97.12 103 ALA B N 1
ATOM 1773 C CA . ALA B 1 103 ? 10.289 -15.82 -10.508 1 97.12 103 ALA B CA 1
ATOM 1774 C C . ALA B 1 103 ? 9.297 -14.688 -10.766 1 97.12 103 ALA B C 1
ATOM 1776 O O . ALA B 1 103 ? 9.617 -13.516 -10.57 1 97.12 103 ALA B O 1
ATOM 1777 N N . ALA B 1 104 ? 8.078 -15.023 -11.195 1 97.5 104 ALA B N 1
ATOM 1778 C CA . ALA B 1 104 ? 7.023 -14.039 -11.43 1 97.5 104 ALA B CA 1
ATOM 1779 C C . ALA B 1 104 ? 6.645 -13.328 -10.133 1 97.5 104 ALA B C 1
ATOM 1781 O O . ALA B 1 104 ? 6.234 -12.164 -10.156 1 97.5 104 ALA B O 1
ATOM 1782 N N . ALA B 1 105 ? 6.77 -14.031 -9.008 1 96.5 105 ALA B N 1
ATOM 1783 C CA . ALA B 1 105 ? 6.473 -13.477 -7.691 1 96.5 105 ALA B CA 1
ATOM 1784 C C . ALA B 1 105 ? 7.402 -12.312 -7.367 1 96.5 105 ALA B C 1
ATOM 1786 O O . ALA B 1 105 ? 7.121 -11.516 -6.465 1 96.5 105 ALA B O 1
ATOM 1787 N N . GLY B 1 106 ? 8.492 -12.18 -8.062 1 95.38 106 GLY B N 1
ATOM 1788 C CA . GLY B 1 106 ? 9.469 -11.125 -7.82 1 95.38 106 GLY B CA 1
ATOM 1789 C C . GLY B 1 106 ? 9.422 -10.023 -8.859 1 95.38 106 GLY B C 1
ATOM 1790 O O . GLY B 1 106 ? 10.305 -9.164 -8.906 1 95.38 106 GLY B O 1
ATOM 1791 N N . ARG B 1 107 ? 8.297 -10.023 -9.672 1 94.56 107 ARG B N 1
ATOM 1792 C CA . ARG B 1 107 ? 8.344 -9.109 -10.812 1 94.56 107 ARG B CA 1
ATOM 1793 C C . ARG B 1 107 ? 7.02 -8.375 -10.984 1 94.56 107 ARG B C 1
ATOM 1795 O O . ARG B 1 107 ? 6.781 -7.75 -12.016 1 94.56 107 ARG B O 1
ATOM 1802 N N . CYS B 1 108 ? 6.188 -8.477 -10.055 1 96.94 108 CYS B N 1
ATOM 1803 C CA . CYS B 1 108 ? 4.918 -7.777 -10.203 1 96.94 108 CYS B CA 1
ATOM 1804 C C . CYS B 1 108 ? 5.117 -6.266 -10.117 1 96.94 108 CYS B C 1
ATOM 1806 O O . CYS B 1 108 ? 6.141 -5.801 -9.609 1 96.94 108 CYS B O 1
ATOM 1808 N N . PRO B 1 109 ? 4.211 -5.488 -10.625 1 96.38 109 PRO B N 1
ATOM 1809 C CA . PRO B 1 109 ? 4.371 -4.031 -10.695 1 96.38 109 PRO B CA 1
ATOM 1810 C C . PRO B 1 109 ? 4.594 -3.4 -9.32 1 96.38 109 PRO B C 1
ATOM 1812 O O . PRO B 1 109 ? 5.375 -2.455 -9.195 1 96.38 109 PRO B O 1
ATOM 1815 N N . VAL B 1 110 ? 3.908 -3.875 -8.281 1 98.06 110 VAL B N 1
ATOM 1816 C CA . VAL B 1 110 ? 4.094 -3.305 -6.957 1 98.06 110 VAL B CA 1
ATOM 1817 C C . VAL B 1 110 ? 5.5 -3.621 -6.449 1 98.06 110 VAL B C 1
ATOM 1819 O O . VAL B 1 110 ? 6.156 -2.768 -5.848 1 98.06 110 VAL B O 1
ATOM 1822 N N . HIS B 1 111 ? 5.957 -4.844 -6.68 1 97.88 111 HIS B N 1
ATOM 1823 C CA . HIS B 1 111 ? 7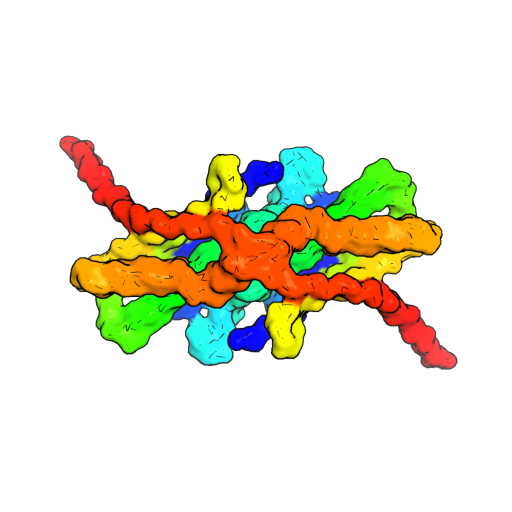.332 -5.188 -6.336 1 97.88 111 HIS B CA 1
ATOM 1824 C C . HIS B 1 111 ? 8.32 -4.246 -7.016 1 97.88 111 HIS B C 1
ATOM 1826 O O . HIS B 1 111 ? 9.227 -3.719 -6.367 1 97.88 111 HIS B O 1
ATOM 1832 N N . ARG B 1 112 ? 8.164 -4.027 -8.289 1 96.44 112 ARG B N 1
ATOM 1833 C CA . ARG B 1 112 ? 9.062 -3.156 -9.039 1 96.44 112 ARG B CA 1
ATOM 1834 C C . ARG B 1 112 ? 9.031 -1.733 -8.492 1 96.44 112 ARG B C 1
ATOM 1836 O O . ARG B 1 112 ? 10.07 -1.074 -8.398 1 96.44 112 ARG B O 1
ATOM 1843 N N . LEU B 1 113 ? 7.887 -1.252 -8.18 1 96.62 113 LEU B N 1
ATOM 1844 C CA . LEU B 1 113 ? 7.727 0.079 -7.602 1 96.62 113 LEU B CA 1
ATOM 1845 C C . LEU B 1 113 ? 8.5 0.203 -6.293 1 96.62 113 LEU B C 1
ATOM 1847 O O . LEU B 1 113 ? 9.188 1.203 -6.066 1 96.62 113 LEU B O 1
ATOM 1851 N N . LEU B 1 114 ? 8.398 -0.839 -5.426 1 97.38 114 LEU B N 1
ATOM 1852 C CA . LEU B 1 114 ? 9.047 -0.812 -4.117 1 97.38 114 LEU B CA 1
ATOM 1853 C C . LEU B 1 114 ? 10.555 -1.013 -4.25 1 97.38 114 LEU B C 1
ATOM 1855 O O . LEU B 1 114 ? 11.312 -0.604 -3.371 1 97.38 114 LEU B O 1
ATOM 1859 N N . ALA B 1 115 ? 10.922 -1.632 -5.344 1 95.69 115 ALA B N 1
ATOM 1860 C CA . ALA B 1 115 ? 12.328 -1.955 -5.539 1 95.69 115 ALA B CA 1
ATOM 1861 C C . ALA B 1 115 ? 13.062 -0.819 -6.25 1 95.69 115 ALA B C 1
ATOM 1863 O O . ALA B 1 115 ? 14.242 -0.939 -6.574 1 95.69 115 ALA B O 1
ATOM 1864 N N . ARG B 1 116 ? 12.43 0.259 -6.555 1 94.62 116 ARG B N 1
ATOM 1865 C CA . ARG B 1 116 ? 13.047 1.461 -7.105 1 94.62 116 ARG B CA 1
ATOM 1866 C C . ARG B 1 116 ? 12.742 2.68 -6.242 1 94.62 116 ARG B C 1
ATOM 1868 O O . ARG B 1 116 ? 11.93 2.6 -5.312 1 94.62 116 ARG B O 1
ATOM 1875 N N . GLU B 1 117 ? 13.367 3.771 -6.598 1 94.81 117 GLU B N 1
ATOM 1876 C CA . GLU B 1 117 ? 13.055 5.035 -5.934 1 94.81 117 GLU B CA 1
ATOM 1877 C C . GLU B 1 117 ? 11.914 5.766 -6.637 1 94.81 117 GLU B C 1
ATOM 1879 O O . GLU B 1 117 ? 12.125 6.391 -7.68 1 94.81 117 GLU B O 1
ATOM 1884 N N . ALA B 1 118 ? 10.805 5.668 -6.016 1 95.44 118 ALA B N 1
ATOM 1885 C CA . ALA B 1 118 ? 9.656 6.348 -6.621 1 95.44 118 ALA B CA 1
ATOM 1886 C C . ALA B 1 118 ? 9.805 7.863 -6.508 1 95.44 118 ALA B C 1
ATOM 1888 O O . ALA B 1 118 ? 10.258 8.375 -5.484 1 95.44 118 ALA B O 1
ATOM 1889 N N . LYS B 1 119 ? 9.445 8.555 -7.523 1 95.94 119 LYS B N 1
ATOM 1890 C CA . LYS B 1 119 ? 9.328 10.008 -7.465 1 95.94 119 LYS B CA 1
ATOM 1891 C C . LYS B 1 119 ? 7.977 10.422 -6.902 1 95.94 119 LYS B C 1
ATOM 1893 O O . LYS B 1 119 ? 6.934 10.125 -7.488 1 95.94 119 LYS B O 1
ATOM 1898 N N . ILE B 1 120 ? 7.938 11.109 -5.801 1 97.38 120 ILE B N 1
ATOM 1899 C CA . ILE B 1 120 ? 6.711 11.562 -5.152 1 97.38 120 ILE B CA 1
ATOM 1900 C C . ILE B 1 120 ? 6.695 13.086 -5.082 1 97.38 120 ILE B C 1
ATOM 1902 O O . ILE B 1 120 ? 7.652 13.703 -4.602 1 97.38 120 ILE B O 1
ATOM 1906 N N . VAL B 1 121 ? 5.645 13.648 -5.574 1 95.62 121 VAL B N 1
ATOM 1907 C CA . VAL B 1 121 ? 5.488 15.094 -5.559 1 95.62 121 VAL B CA 1
ATOM 1908 C C . VAL B 1 121 ? 4.34 15.484 -4.633 1 95.62 121 VAL B C 1
ATOM 1910 O O . VAL B 1 121 ? 3.254 14.906 -4.703 1 95.62 121 VAL B O 1
ATOM 1913 N N . THR B 1 122 ? 4.582 16.391 -3.715 1 95.75 122 THR B N 1
ATOM 1914 C CA . THR B 1 122 ? 3.557 16.938 -2.832 1 95.75 122 THR B CA 1
ATOM 1915 C C . THR B 1 122 ? 3.08 18.297 -3.33 1 95.75 122 THR B C 1
ATOM 1917 O O . THR B 1 122 ? 3.881 19.219 -3.488 1 95.75 122 THR B O 1
ATOM 1920 N N . VAL B 1 123 ? 1.808 18.438 -3.557 1 95.31 123 VAL B N 1
ATOM 1921 C CA . VAL B 1 123 ? 1.212 19.672 -4.062 1 95.31 123 VAL B CA 1
ATOM 1922 C C . VAL B 1 123 ? 0.212 20.219 -3.047 1 95.31 123 VAL B C 1
ATOM 1924 O O . VAL B 1 123 ? -0.802 19.578 -2.758 1 95.31 123 VAL B O 1
ATOM 1927 N N . PRO B 1 124 ? 0.463 21.422 -2.51 1 95.12 124 PRO B N 1
ATOM 1928 C CA . PRO B 1 124 ? -0.557 22 -1.63 1 95.12 124 PRO B CA 1
ATOM 1929 C C . PRO B 1 124 ? -1.877 22.266 -2.352 1 95.12 124 PRO B C 1
ATOM 1931 O O . PRO B 1 124 ? -1.879 22.75 -3.479 1 95.12 124 PRO B O 1
ATOM 1934 N N . ALA B 1 125 ? -2.939 21.625 -1.887 1 83.5 125 ALA B N 1
ATOM 1935 C CA . ALA B 1 125 ? -4.246 21.875 -2.49 1 83.5 125 ALA B CA 1
ATOM 1936 C C . ALA B 1 125 ? -4.848 23.188 -1.975 1 83.5 125 ALA B C 1
ATOM 1938 O O . ALA B 1 125 ? -4.707 23.516 -0.795 1 83.5 125 ALA B O 1
ATOM 1939 N N . LEU B 1 126 ? -4.918 24.141 -2.852 1 61.53 126 LEU B N 1
ATOM 1940 C CA . LEU B 1 126 ? -5.574 25.375 -2.445 1 61.53 126 LEU B CA 1
ATOM 1941 C C . LEU B 1 126 ? -7.051 25.141 -2.158 1 61.53 126 LEU B C 1
ATOM 1943 O O . LEU B 1 126 ? -7.723 24.406 -2.891 1 61.53 126 LEU B O 1
ATOM 1947 N N . LEU B 1 127 ? -7.383 24.859 -0.971 1 49.81 127 LEU B N 1
ATOM 1948 C CA . LEU B 1 127 ? -8.812 24.781 -0.685 1 49.81 127 LEU B CA 1
ATOM 1949 C C . LEU B 1 127 ? -9.625 25.516 -1.744 1 49.81 127 LEU B C 1
ATOM 1951 O O . LEU B 1 127 ? -9.297 26.656 -2.107 1 49.81 127 LEU B O 1
ATOM 1955 N N . ALA B 1 128 ? -10.148 24.875 -2.758 1 44.69 128 ALA B N 1
ATOM 1956 C CA . ALA B 1 128 ? -11.18 25.625 -3.465 1 44.69 128 ALA B CA 1
ATOM 1957 C C . ALA B 1 128 ? -11.906 26.578 -2.52 1 44.69 128 ALA B C 1
ATOM 1959 O O . ALA B 1 128 ? -12.344 26.188 -1.439 1 44.69 128 ALA B O 1
ATOM 1960 N N . GLU B 1 129 ? -11.594 27.891 -2.332 1 39 129 GLU B N 1
ATOM 1961 C CA . GLU B 1 129 ? -12.578 28.766 -1.7 1 39 129 GLU B CA 1
ATOM 1962 C C . GLU B 1 129 ? -14 28.281 -1.963 1 39 129 GLU B C 1
ATOM 1964 O O . GLU B 1 129 ? -14.305 27.797 -3.055 1 39 129 GLU B O 1
ATOM 1969 N N . PRO B 1 130 ? -14.781 27.938 -0.97 1 37.97 130 PRO B N 1
ATOM 1970 C CA . PRO B 1 130 ? -16.188 27.688 -1.316 1 37.97 130 PRO B CA 1
ATOM 1971 C C . PRO B 1 130 ? -16.672 28.594 -2.453 1 37.97 130 PRO B C 1
ATOM 1973 O O . PRO B 1 130 ? -16.375 29.781 -2.475 1 37.97 130 PRO B O 1
ATOM 1976 N N . GLU B 1 131 ? -16.609 28.172 -3.674 1 37.06 131 GLU B N 1
ATOM 1977 C CA . GLU B 1 131 ? -17.328 29.031 -4.617 1 37.06 131 GLU B CA 1
ATOM 1978 C C . GLU B 1 131 ? -18.516 29.719 -3.947 1 37.06 131 GLU B C 1
ATOM 1980 O O . GLU B 1 131 ? -19.359 29.062 -3.332 1 37.06 131 GLU B O 1
ATOM 1985 N N . ALA B 1 132 ? -18.375 31.016 -3.447 1 37.38 132 ALA B N 1
ATOM 1986 C CA . ALA B 1 132 ? -19.531 31.859 -3.133 1 37.38 132 ALA B CA 1
ATOM 1987 C C . ALA B 1 132 ? -20.672 31.609 -4.109 1 37.38 132 ALA B C 1
ATOM 1989 O O . ALA B 1 132 ? -20.5 31.75 -5.324 1 37.38 132 ALA B O 1
ATOM 1990 N N . SER B 1 133 ? -21.5 30.594 -3.91 1 34.97 133 SER B N 1
ATOM 1991 C CA . SER B 1 133 ? -22.797 30.578 -4.598 1 34.97 133 SER B CA 1
ATOM 1992 C C . SER B 1 133 ? -23.344 31.984 -4.773 1 34.97 133 SER B C 1
ATOM 1994 O O . SER B 1 133 ? -23.484 32.719 -3.803 1 34.97 133 SER B O 1
ATOM 1996 N N . HIS B 1 134 ? -23.031 32.719 -5.844 1 33.62 134 HIS B N 1
ATOM 1997 C CA . HIS B 1 134 ? -23.859 33.844 -6.266 1 33.62 134 HIS B CA 1
ATOM 1998 C C . HIS B 1 134 ? -25.328 33.594 -5.957 1 33.62 134 HIS B C 1
ATOM 2000 O O . HIS B 1 134 ? -25.938 32.688 -6.496 1 33.62 134 HIS B O 1
ATOM 2006 N N . VAL B 1 135 ? -25.828 33.969 -4.68 1 23.5 135 VAL B N 1
ATOM 2007 C CA . VAL B 1 135 ? -27.234 34.375 -4.684 1 23.5 135 VAL B CA 1
ATOM 2008 C C . VAL B 1 135 ? -27.453 35.531 -5.656 1 23.5 135 VAL B C 1
ATOM 2010 O O . VAL B 1 135 ? -26.672 36.5 -5.66 1 23.5 135 VAL B O 1
#

Radius of gyration: 19.97 Å; Cα contacts (8 Å, |Δi|>4): 592; chains: 2; bounding box: 44×76×42 Å

Sequence (270 aa):
MTTRIVTVAEGVRLTRSVSIGTHHLTADEPEPIGADEGPTPGELVLAALGSCTSMAVRALADRHEWPLERIDVAVRFGKQGEIVKNVGLTGDLEPAQREQLLAAAGRCPVHRLLAREAKIVTVPALLAEPEASHVMTTRIVTVAEGVRLTRSVSIGTHHLTADEPEPIGADEGPTPGELVLAALGSCTSMAVRALADRHEWPLERIDVAVRFGKQGEIVKNVGLTGDLEPAQREQLLAAAGRCPVHRLLAREAKIVTVPALLAEPEASHV